Protein AF-H0FX65-F1 (afdb_monomer)

pLDDT: mean 83.5, std 17.22, range [27.05, 98.69]

Foldseek 3Di:
DVVVVVVVVVVVVVVVVVCVVCVVVVVVVVVVVVVVVCVVPDPDDPVVVVVVVVVVVVVVVVVVVVVVVVVVVVVVVVVVVVVVVVVVVVVVVVVVVVVVVVVVVVVVVVVVVVVVVVVVVVVVVVVVVVVVVVVVVVVVVVVVVVVVVVVVVVVVVVVVVVVVVVVVVVVVVVVVVVVVVVVVVVVVVVVVVVVVVVVVVVVVVVVVVVVVVVVVVVVVVVVVVVVVVVVVVVVVVVVVVVVVVVVVVVVVCVVPDDDDDDDDDYDDDDDDDDPLPVLVVVLVVLVVVLVVVVVVDDDCPCVVVSVVSVLLSVLSVLLSVDVVCDPPDCLVVVLPDDDDDPDPDDDDSSRSNVCVNDDD

Secondary structure (DSSP, 8-state):
-HHHHHHHHHHHHHHHHHHHHHHHHHHHHHHHHHHHHHHHH-S--HHHHHHHHHHHHHHHHHHHHHHHHHHHHHHHHHHHHHHHHHHHHHHHHHHHHHHHHHHHHHHHHHHHHHHHHHHHHHHHHHHHHHHHHHHHHHHHHHHHHHHHHHHHHHHHHHHHHHHHHHHHHHHHHHHHHHHHHHHHHHHHHHHHHHHHHHHHHHHHHHHHHHHHHHHHHHHHHHHHHHHHHHHHHHHHHHHHHHHHHHHHHHHHHTTS-------------------HHHHHHHHHHHHHHHHHHHHH---GGGHHHHHHHHHHHHHHHHHHHHHHHGGG-HHHHHTTS-----SSSPPPHHHHHHHHHS--

Mean predicted aligned error: 20.94 Å

Sequence (360 aa):
MIEYALLFALGFLTAVVIGLLVAPAIQRRIVRFAEDRLKATMPLSPQEVRAQRDAARATYAVENAKTLQALRRERDKAVALMVQHERTLRDTRHLVSENTELQAQLADMNVEAATMRSAIRQLEQRLESMEAAAKSSARENGANSETVRSLQSRIDKQSADLDGLKIDLAARDTEIEHLKSRMRAMHDERETLRANVKAETARAGEMELRLTGDEARMHQLENRLARETAANADRESALEQRAAEIAHLRSQVKTRGAKRSKHADGHDAATEGLDTTALSDDLRNRATALSERLVGSKSAAHDEALREEMAEIAAGMVTLTATREGDTSPIHGLLAGEDAEGQAGRRSLARRVKEMLEPE

Structure (mmCIF, N/CA/C/O backbone):
data_AF-H0FX65-F1
#
_entry.id   AF-H0FX65-F1
#
loop_
_atom_site.group_PDB
_atom_site.id
_atom_site.type_symbol
_atom_site.label_atom_id
_atom_site.label_alt_id
_atom_site.label_comp_id
_atom_site.label_asym_id
_atom_site.label_entity_id
_atom_site.label_seq_id
_atom_site.pdbx_PDB_ins_code
_atom_site.Cartn_x
_atom_site.Cartn_y
_atom_site.Cartn_z
_atom_site.occupancy
_atom_site.B_iso_or_equiv
_atom_site.auth_seq_id
_atom_site.auth_comp_id
_atom_site.auth_asym_id
_atom_site.auth_atom_id
_atom_site.pdbx_PDB_model_num
ATOM 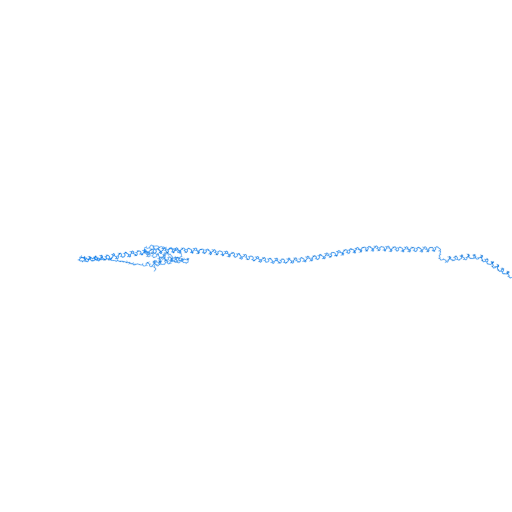1 N N . MET A 1 1 ? 100.951 58.500 -157.152 1.00 61.56 1 MET A N 1
ATOM 2 C CA . MET A 1 1 ? 100.567 58.462 -155.719 1.00 61.56 1 MET A CA 1
ATOM 3 C C . MET A 1 1 ? 99.276 57.684 -155.461 1.00 61.56 1 MET A C 1
ATOM 5 O O . MET A 1 1 ? 99.337 56.749 -154.681 1.00 61.56 1 MET A O 1
ATOM 9 N N . ILE A 1 2 ? 98.138 58.002 -156.098 1.00 61.75 2 ILE A N 1
ATOM 10 C CA . ILE A 1 2 ? 96.844 57.325 -155.817 1.00 61.75 2 ILE A CA 1
ATOM 11 C C . ILE A 1 2 ? 96.850 55.821 -156.178 1.00 61.75 2 ILE A C 1
ATOM 13 O O . ILE A 1 2 ? 96.268 55.010 -155.465 1.00 61.75 2 ILE A O 1
ATOM 17 N N . GLU A 1 3 ? 97.558 55.432 -157.238 1.00 63.34 3 GLU A N 1
ATOM 18 C CA . GLU A 1 3 ? 97.637 54.049 -157.742 1.00 63.34 3 GLU A CA 1
ATOM 19 C C . GLU A 1 3 ? 98.122 53.020 -156.699 1.00 63.34 3 GLU A C 1
ATOM 21 O O . GLU A 1 3 ? 97.486 51.984 -156.504 1.00 63.34 3 GLU A O 1
ATOM 26 N N . TYR A 1 4 ? 99.183 53.337 -155.946 1.00 70.38 4 TYR A N 1
ATOM 27 C CA . TYR A 1 4 ? 99.690 52.467 -154.876 1.00 70.38 4 TYR A CA 1
ATOM 28 C C . TYR A 1 4 ? 98.681 52.275 -153.734 1.00 70.38 4 TYR A C 1
ATOM 30 O O . TYR A 1 4 ? 98.611 51.192 -153.154 1.00 70.38 4 TYR A O 1
ATOM 38 N N . ALA A 1 5 ? 97.865 53.292 -153.433 1.00 71.94 5 ALA A N 1
ATOM 39 C CA . ALA A 1 5 ? 96.820 53.190 -152.416 1.00 71.94 5 ALA A CA 1
ATOM 40 C C . ALA A 1 5 ? 95.674 52.263 -152.861 1.00 71.94 5 ALA A C 1
ATOM 42 O O . ALA A 1 5 ? 95.158 51.501 -152.045 1.00 71.94 5 ALA A O 1
ATOM 43 N N . LEU A 1 6 ? 95.314 52.270 -154.152 1.00 69.75 6 LEU A N 1
ATOM 44 C CA . LEU A 1 6 ? 94.300 51.365 -154.706 1.00 69.75 6 LEU A CA 1
ATOM 45 C C . LEU A 1 6 ? 94.764 49.903 -154.730 1.00 69.75 6 LEU A C 1
ATOM 47 O O . LEU A 1 6 ? 93.995 49.025 -154.344 1.00 69.75 6 LEU A O 1
ATOM 51 N N . LEU A 1 7 ? 96.017 49.630 -155.112 1.00 71.81 7 LEU A N 1
ATOM 52 C CA . LEU A 1 7 ? 96.570 48.270 -155.061 1.00 71.81 7 LEU A CA 1
ATOM 53 C C . LEU A 1 7 ? 96.660 47.737 -153.623 1.00 71.81 7 LEU A C 1
ATOM 55 O O . LEU A 1 7 ? 96.313 46.580 -153.379 1.00 71.81 7 LEU A O 1
ATOM 59 N N . PHE A 1 8 ? 97.048 48.579 -152.660 1.00 79.19 8 PHE A N 1
ATOM 60 C CA . PHE A 1 8 ? 97.043 48.209 -151.243 1.00 79.19 8 PHE A CA 1
ATOM 61 C C . PHE A 1 8 ? 95.621 47.937 -150.725 1.00 79.19 8 PHE A C 1
ATOM 63 O O . PHE A 1 8 ? 95.390 46.921 -150.071 1.00 79.19 8 PHE A O 1
ATOM 70 N N . ALA A 1 9 ? 94.647 48.789 -151.067 1.00 77.44 9 ALA A N 1
ATOM 71 C CA . ALA A 1 9 ? 93.247 48.591 -150.696 1.00 77.44 9 ALA A CA 1
ATOM 72 C C . ALA A 1 9 ? 92.655 47.304 -151.302 1.00 77.44 9 ALA A C 1
ATOM 74 O O . ALA A 1 9 ? 91.959 46.568 -150.604 1.00 77.44 9 ALA A O 1
ATOM 75 N N . LEU A 1 10 ? 92.970 46.991 -152.565 1.00 78.38 10 LEU A N 1
ATOM 76 C CA . LEU A 1 10 ? 92.530 45.760 -153.227 1.00 78.38 10 LEU A CA 1
ATOM 77 C C . LEU A 1 10 ? 93.159 44.509 -152.589 1.00 78.38 10 LEU A C 1
ATOM 79 O O . LEU A 1 10 ? 92.454 43.531 -152.343 1.00 78.38 10 LEU A O 1
ATOM 83 N N . GLY A 1 11 ? 94.460 44.546 -152.281 1.00 78.62 11 GLY A N 1
ATOM 84 C CA . GLY A 1 11 ? 95.161 43.461 -151.585 1.00 78.62 11 GLY A CA 1
ATOM 85 C C . GLY A 1 11 ? 94.664 43.238 -150.152 1.00 78.62 11 GLY A C 1
ATOM 86 O O . GLY A 1 11 ? 94.544 42.099 -149.703 1.00 78.62 11 GLY A O 1
ATOM 87 N N . PHE A 1 12 ? 94.302 44.310 -149.444 1.00 83.50 12 PHE A N 1
ATOM 88 C CA . PHE A 1 12 ? 93.658 44.211 -148.135 1.00 83.50 12 PHE A CA 1
ATOM 89 C C . PHE A 1 12 ? 92.250 43.605 -148.243 1.00 83.50 12 PHE A C 1
ATOM 91 O O . PHE A 1 12 ? 91.906 42.701 -147.481 1.00 83.50 12 PHE A O 1
ATOM 98 N N . LEU A 1 13 ? 91.448 44.045 -149.221 1.00 81.00 13 LEU A N 1
ATOM 99 C CA . LEU A 1 13 ? 90.090 43.543 -149.432 1.00 81.00 13 LEU A CA 1
ATOM 100 C C . LEU A 1 13 ? 90.078 42.034 -149.730 1.00 81.00 13 LEU A C 1
ATOM 102 O O . LEU A 1 13 ? 89.281 41.303 -149.142 1.00 81.00 13 LEU A O 1
ATOM 106 N N . THR A 1 14 ? 90.977 41.542 -150.589 1.00 79.69 14 THR A N 1
ATOM 107 C CA . THR A 1 14 ? 91.066 40.103 -150.900 1.00 79.69 14 THR A CA 1
ATOM 108 C C . THR A 1 14 ? 91.509 39.273 -149.694 1.00 79.69 14 THR A C 1
ATOM 110 O O . THR A 1 14 ? 90.921 38.219 -149.443 1.00 79.69 14 THR A O 1
ATOM 113 N N . ALA A 1 15 ? 92.462 39.759 -148.890 1.00 81.69 15 ALA A N 1
ATOM 114 C CA . ALA A 1 15 ? 92.863 39.098 -147.647 1.00 81.69 15 ALA A CA 1
ATOM 115 C C . ALA A 1 15 ? 91.701 38.995 -146.637 1.00 81.69 15 ALA A C 1
ATOM 117 O O . ALA A 1 15 ? 91.487 37.932 -146.047 1.00 81.69 15 ALA A O 1
ATOM 118 N N . VAL A 1 16 ? 90.904 40.062 -146.485 1.00 83.56 16 VAL A N 1
ATOM 119 C CA . VAL A 1 16 ? 89.704 40.064 -145.628 1.00 83.56 16 VAL A CA 1
ATOM 120 C C . VAL A 1 16 ? 88.667 39.049 -146.118 1.00 83.56 16 VAL A C 1
ATOM 122 O O . VAL A 1 16 ? 88.151 38.282 -145.306 1.00 83.56 16 VAL A O 1
ATOM 125 N N . VAL A 1 17 ? 88.399 38.979 -147.429 1.00 81.31 17 VAL A N 1
ATOM 126 C CA . VAL A 1 17 ? 87.450 38.007 -148.008 1.00 81.31 17 VAL A CA 1
ATOM 127 C C . VAL A 1 17 ? 87.893 36.560 -147.755 1.00 81.31 17 VAL A C 1
ATOM 129 O O . VAL A 1 17 ? 87.072 35.739 -147.345 1.00 81.31 17 VAL A O 1
ATOM 132 N N . ILE A 1 18 ? 89.182 36.240 -147.927 1.00 81.50 18 ILE A N 1
ATOM 133 C CA . ILE A 1 18 ? 89.711 34.892 -147.646 1.00 81.50 18 ILE A CA 1
ATOM 134 C C . ILE A 1 18 ? 89.572 34.553 -146.152 1.00 81.50 18 ILE A C 1
ATOM 136 O O . ILE A 1 18 ? 89.120 33.458 -145.810 1.00 81.50 18 ILE A O 1
ATOM 140 N N . GLY A 1 19 ? 89.889 35.495 -145.256 1.00 81.75 19 GLY A N 1
ATOM 141 C CA . GLY A 1 19 ? 89.707 35.317 -143.811 1.00 81.75 19 GLY A CA 1
ATOM 142 C C . GLY A 1 19 ? 88.253 35.018 -143.426 1.00 81.75 19 GLY A C 1
ATOM 143 O O . GLY A 1 19 ? 87.993 34.096 -142.650 1.00 81.75 19 GLY A O 1
ATOM 144 N N . LEU A 1 20 ? 87.300 35.735 -144.030 1.00 82.56 20 LEU A N 1
ATOM 145 C CA . LEU A 1 20 ? 85.858 35.556 -143.820 1.00 82.56 20 LEU A CA 1
ATOM 146 C C . LEU A 1 20 ? 85.346 34.184 -144.296 1.00 82.56 20 LEU A C 1
ATOM 148 O O . LEU A 1 20 ? 84.421 33.636 -143.699 1.00 82.56 20 LEU A O 1
ATOM 152 N N . LEU A 1 21 ? 85.970 33.604 -145.325 1.00 82.50 21 LEU A N 1
ATOM 153 C CA . LEU A 1 21 ? 85.624 32.285 -145.866 1.00 82.50 21 LEU A CA 1
ATOM 154 C C . LEU A 1 21 ? 86.135 31.137 -144.969 1.00 82.50 21 LEU A C 1
ATOM 156 O O . LEU A 1 21 ? 85.449 30.130 -144.787 1.00 82.50 21 LEU A O 1
ATOM 160 N N . VAL A 1 22 ? 87.313 31.295 -144.353 1.00 82.00 22 VAL A N 1
ATOM 161 C CA . VAL A 1 22 ? 87.925 30.270 -143.480 1.00 82.00 22 VAL A CA 1
ATOM 162 C C . VAL A 1 22 ? 87.386 30.317 -142.040 1.00 82.00 22 VAL A C 1
ATOM 164 O O . VAL A 1 22 ? 87.238 29.267 -141.405 1.00 82.00 22 VAL A O 1
ATOM 167 N N . ALA A 1 23 ? 87.029 31.500 -141.529 1.00 82.25 23 ALA A N 1
ATOM 168 C CA . ALA A 1 23 ? 86.477 31.698 -140.184 1.00 82.25 23 ALA A CA 1
ATOM 169 C C . ALA A 1 23 ? 85.360 30.699 -139.774 1.00 82.25 23 ALA A C 1
ATOM 171 O O . ALA A 1 23 ? 85.510 30.049 -138.729 1.00 82.25 23 ALA A O 1
ATOM 172 N N . PRO A 1 24 ? 84.284 30.473 -140.565 1.00 82.50 24 PRO A N 1
ATOM 173 C CA . PRO A 1 24 ? 83.214 29.545 -140.182 1.00 82.50 24 PRO A CA 1
ATOM 174 C C . PRO A 1 24 ? 83.666 28.078 -140.088 1.00 82.50 24 PRO A C 1
ATOM 176 O O . PRO A 1 24 ? 83.077 27.306 -139.327 1.00 82.50 24 PRO A O 1
ATOM 179 N N . ALA A 1 25 ? 84.709 27.666 -140.817 1.00 83.50 25 ALA A N 1
ATOM 180 C CA . ALA A 1 25 ? 85.229 26.299 -140.752 1.00 83.50 25 ALA A CA 1
ATOM 181 C C . ALA A 1 25 ? 85.989 26.040 -139.439 1.00 83.50 25 ALA A C 1
ATOM 183 O O . ALA A 1 25 ? 85.792 25.003 -138.798 1.00 83.50 25 ALA A O 1
ATOM 184 N N . ILE A 1 26 ? 86.806 27.005 -139.004 1.00 82.56 26 ILE A N 1
ATOM 185 C CA . ILE A 1 26 ? 87.548 26.933 -137.736 1.00 82.56 26 ILE A CA 1
ATOM 186 C C . ILE A 1 26 ? 86.571 26.949 -136.552 1.00 82.56 26 ILE A C 1
ATOM 188 O O . ILE A 1 26 ? 86.667 26.101 -135.661 1.00 82.56 26 ILE A O 1
ATOM 192 N N . GLN A 1 27 ? 85.568 27.833 -136.577 1.00 85.00 27 GLN A N 1
ATOM 193 C CA . GLN A 1 27 ? 84.578 27.945 -135.503 1.00 85.00 27 GLN A CA 1
ATOM 194 C C . GLN A 1 27 ? 83.783 26.638 -135.301 1.00 85.00 27 GLN A C 1
ATOM 196 O O . GLN A 1 27 ? 83.631 26.183 -134.168 1.00 85.00 27 GLN A O 1
ATOM 201 N N . ARG A 1 28 ? 83.391 25.942 -136.383 1.00 83.94 28 ARG A N 1
ATOM 202 C CA . ARG A 1 28 ? 82.752 24.604 -136.321 1.00 83.94 28 ARG A CA 1
ATOM 203 C C . ARG A 1 28 ? 83.631 23.504 -135.709 1.00 83.94 28 ARG A C 1
ATOM 205 O O . ARG A 1 28 ? 83.101 22.473 -135.282 1.00 83.94 28 ARG A O 1
ATOM 212 N N . ARG A 1 29 ? 84.960 23.661 -135.710 1.00 83.38 29 ARG A N 1
ATOM 213 C CA . ARG A 1 29 ? 85.898 22.697 -135.106 1.00 83.38 29 ARG A CA 1
ATOM 214 C C . ARG A 1 29 ? 86.136 23.000 -133.628 1.00 83.38 29 ARG A C 1
ATOM 216 O O . ARG A 1 29 ? 86.156 22.070 -132.828 1.00 83.38 29 ARG A O 1
ATOM 223 N N . ILE A 1 30 ? 86.237 24.282 -133.270 1.00 84.19 30 ILE A N 1
ATOM 224 C CA . ILE A 1 30 ? 86.345 24.737 -131.875 1.00 84.19 30 ILE A CA 1
ATOM 225 C C . ILE A 1 30 ? 85.091 24.345 -131.084 1.00 84.19 30 ILE A C 1
ATOM 227 O O . ILE A 1 30 ? 85.225 23.781 -130.003 1.00 84.19 30 ILE A O 1
ATOM 231 N N . VAL A 1 31 ? 83.888 24.562 -131.635 1.00 87.12 31 VAL A N 1
ATOM 232 C CA . VAL A 1 31 ? 82.623 24.216 -130.955 1.00 87.12 31 VAL A CA 1
ATOM 233 C C . VAL A 1 31 ? 82.547 22.725 -130.612 1.00 87.12 31 VAL A C 1
ATOM 235 O O . VAL A 1 31 ? 82.227 22.400 -129.476 1.00 87.12 31 VAL A O 1
ATOM 238 N N . ARG A 1 32 ? 82.917 21.819 -131.531 1.00 85.44 32 ARG A N 1
ATOM 239 C CA . ARG A 1 32 ? 82.907 20.369 -131.253 1.00 85.44 32 ARG A CA 1
ATOM 240 C C . ARG A 1 32 ? 83.875 19.970 -130.140 1.00 85.44 32 ARG A C 1
ATOM 242 O O . ARG A 1 32 ? 83.461 19.313 -129.195 1.00 85.44 32 ARG A O 1
ATOM 249 N N . PHE A 1 33 ? 85.130 20.424 -130.192 1.00 83.12 33 PHE A N 1
ATOM 250 C CA . PHE A 1 33 ? 86.083 20.128 -129.115 1.00 83.12 33 PHE A CA 1
ATOM 251 C C . PHE A 1 33 ? 85.698 20.772 -127.776 1.00 83.12 33 PHE A C 1
ATOM 253 O O . PHE A 1 33 ? 85.972 20.192 -126.727 1.00 83.12 33 PHE A O 1
ATOM 260 N N . ALA A 1 34 ? 85.054 21.942 -127.789 1.00 80.19 34 ALA A N 1
ATOM 261 C CA . ALA A 1 34 ? 84.510 22.555 -126.582 1.00 80.19 34 ALA A CA 1
ATOM 262 C C . ALA A 1 34 ? 83.345 21.733 -126.007 1.00 80.19 34 ALA A C 1
ATOM 264 O O . ALA A 1 34 ? 83.307 21.515 -124.801 1.00 80.19 34 ALA A O 1
ATOM 265 N N . GLU A 1 35 ? 82.437 21.241 -126.854 1.00 82.69 35 GLU A N 1
ATOM 266 C CA . GLU A 1 35 ? 81.281 20.431 -126.462 1.00 82.69 35 GLU A CA 1
ATOM 267 C C . GLU A 1 35 ? 81.691 19.053 -125.914 1.00 82.69 35 GLU A C 1
ATOM 269 O O . GLU A 1 35 ? 81.231 18.662 -124.841 1.00 82.69 35 GLU A O 1
ATOM 274 N N . ASP A 1 36 ? 82.600 18.346 -126.592 1.00 78.31 36 ASP A N 1
ATOM 275 C CA . ASP A 1 36 ? 83.103 17.040 -126.144 1.00 78.31 36 ASP A CA 1
ATOM 276 C C . ASP A 1 36 ? 83.890 17.162 -124.831 1.00 78.31 36 ASP A C 1
ATOM 278 O O . ASP A 1 36 ? 83.715 16.353 -123.916 1.00 78.31 36 ASP A O 1
ATOM 282 N N . ARG A 1 37 ? 84.699 18.222 -124.682 1.00 76.56 37 ARG A N 1
ATOM 283 C CA . ARG A 1 37 ? 85.398 18.508 -123.424 1.00 76.56 37 ARG A CA 1
ATOM 284 C C . ARG A 1 37 ? 84.423 18.888 -122.308 1.00 76.56 37 ARG A C 1
ATOM 286 O O . ARG A 1 37 ? 84.604 18.402 -121.197 1.00 76.56 37 ARG A O 1
ATOM 293 N N . LEU A 1 38 ? 83.379 19.680 -122.588 1.00 72.88 38 LEU A N 1
ATOM 294 C CA . LEU A 1 38 ? 82.342 20.000 -121.598 1.00 72.88 38 LEU A CA 1
ATOM 295 C C . LEU A 1 38 ? 81.654 18.729 -121.094 1.00 72.88 38 LEU A C 1
ATOM 297 O O . LEU A 1 38 ? 81.548 18.550 -119.883 1.00 72.88 38 LEU A O 1
ATOM 301 N N . LYS A 1 39 ? 81.243 17.839 -122.008 1.00 73.75 39 LYS A N 1
ATOM 302 C CA . LYS A 1 39 ? 80.596 16.557 -121.681 1.00 73.75 39 LYS A CA 1
ATOM 303 C C . LYS A 1 39 ? 81.497 15.652 -120.842 1.00 73.75 39 LYS A C 1
ATOM 305 O O . LYS A 1 39 ? 81.008 15.051 -119.896 1.00 73.75 39 LYS A O 1
ATOM 310 N N . ALA A 1 40 ? 82.798 15.600 -121.136 1.00 71.19 40 ALA A N 1
ATOM 311 C CA . ALA A 1 40 ? 83.764 14.828 -120.351 1.00 71.19 40 ALA A CA 1
ATOM 312 C C . ALA A 1 40 ? 84.044 15.420 -118.953 1.00 71.19 40 ALA A C 1
ATOM 314 O O . ALA A 1 40 ? 84.439 14.688 -118.050 1.00 71.19 40 ALA A O 1
ATOM 315 N N . THR A 1 41 ? 83.853 16.732 -118.761 1.00 70.19 41 THR A N 1
ATOM 316 C CA . THR A 1 41 ? 84.038 17.408 -117.459 1.00 70.19 41 THR A CA 1
ATOM 317 C C . THR A 1 41 ? 82.747 17.632 -116.666 1.00 70.19 41 THR A C 1
ATOM 319 O O . THR A 1 41 ? 82.814 18.059 -115.5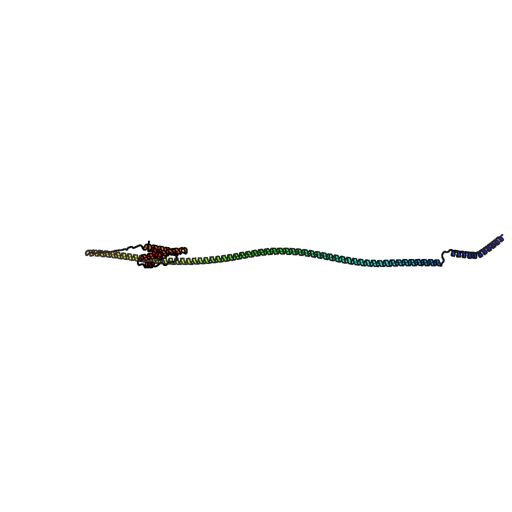15 1.00 70.19 41 THR A O 1
ATOM 322 N N . MET A 1 42 ? 81.572 17.373 -117.248 1.00 66.50 42 MET A N 1
ATOM 323 C CA . MET A 1 42 ? 80.296 17.481 -116.539 1.00 66.50 42 MET A CA 1
ATOM 324 C C . MET A 1 42 ? 80.062 16.228 -115.681 1.00 66.50 42 MET A C 1
ATOM 326 O O . MET A 1 42 ? 80.038 15.126 -116.221 1.00 66.50 42 MET A O 1
ATOM 330 N N . PRO A 1 43 ? 79.849 16.363 -114.358 1.00 59.00 43 PRO A N 1
ATOM 331 C CA . PRO A 1 43 ? 79.892 15.225 -113.437 1.00 59.00 43 PRO A CA 1
ATOM 332 C C . PRO A 1 43 ? 78.633 14.339 -113.419 1.00 59.00 43 PRO A C 1
ATOM 334 O O . PRO A 1 43 ? 78.578 13.414 -112.616 1.00 59.00 43 PRO A O 1
ATOM 337 N N . LEU A 1 44 ? 77.602 14.629 -114.226 1.00 64.62 44 LEU A N 1
ATOM 338 C CA . LEU A 1 44 ? 76.306 13.937 -114.185 1.00 64.62 44 LEU A CA 1
ATOM 339 C C . LEU A 1 44 ? 75.666 13.835 -115.575 1.00 64.62 44 LEU A C 1
ATOM 341 O O . LEU A 1 44 ? 75.451 14.844 -116.251 1.00 64.62 44 LEU A O 1
ATOM 345 N N . SER A 1 45 ? 75.275 12.624 -115.970 1.00 74.25 45 SER A N 1
ATOM 346 C CA . SER A 1 45 ? 74.457 12.380 -117.160 1.00 74.25 45 SER A CA 1
ATOM 347 C C . SER A 1 45 ? 72.969 12.709 -116.919 1.00 74.25 45 SER A C 1
ATOM 349 O O . SER A 1 45 ? 72.479 12.655 -115.785 1.00 74.25 45 SER A O 1
ATOM 351 N N . PRO A 1 46 ? 72.171 12.974 -117.977 1.00 75.50 46 PRO A N 1
ATOM 352 C CA . PRO A 1 46 ? 70.735 13.241 -117.835 1.00 75.50 46 PRO A CA 1
ATOM 353 C C . PRO A 1 46 ? 69.916 12.091 -117.223 1.00 75.50 46 PRO A C 1
ATOM 355 O O . PRO A 1 46 ? 68.792 12.321 -116.775 1.00 75.50 46 PRO A O 1
ATOM 358 N N . GLN A 1 47 ? 70.442 10.861 -117.225 1.00 80.75 47 GLN A N 1
ATOM 359 C CA . GLN A 1 47 ? 69.800 9.706 -116.591 1.00 80.75 47 GLN A CA 1
ATOM 360 C C . GLN A 1 47 ? 70.068 9.679 -115.081 1.00 80.75 47 GLN A C 1
ATOM 362 O O . GLN A 1 47 ? 69.136 9.472 -114.307 1.00 80.75 47 GLN A O 1
ATOM 367 N N . GLU A 1 48 ? 71.291 9.990 -114.645 1.00 80.69 48 GLU A N 1
ATOM 368 C CA . GLU A 1 48 ? 71.652 10.054 -113.222 1.00 80.69 48 GLU A CA 1
ATOM 369 C C . GLU A 1 48 ? 70.929 11.194 -112.497 1.00 80.69 48 GLU A C 1
ATOM 371 O O . GLU A 1 48 ? 70.445 10.995 -111.387 1.00 80.69 48 GLU A O 1
ATOM 376 N N . VAL A 1 49 ? 70.744 12.354 -113.140 1.00 78.50 49 VAL A N 1
ATOM 377 C CA . VAL A 1 49 ? 69.940 13.458 -112.572 1.00 78.50 49 VAL A CA 1
ATOM 378 C C . VAL A 1 49 ? 68.480 13.036 -112.347 1.00 78.50 49 VAL A C 1
ATOM 380 O O . VAL A 1 49 ? 67.862 13.429 -111.356 1.00 78.50 49 VAL A O 1
ATOM 383 N N . ARG A 1 50 ? 67.913 12.208 -113.237 1.00 83.88 50 ARG A N 1
ATOM 384 C CA . ARG A 1 50 ? 66.565 11.641 -113.054 1.00 83.88 50 ARG A CA 1
ATOM 385 C C . ARG A 1 50 ? 66.555 10.612 -111.925 1.00 83.88 50 ARG A C 1
ATOM 387 O O . ARG A 1 50 ? 65.717 10.720 -111.038 1.00 83.88 50 ARG A O 1
ATOM 394 N N . ALA A 1 51 ? 67.528 9.701 -111.897 1.00 84.94 51 ALA A N 1
ATOM 395 C CA . ALA A 1 51 ? 67.664 8.702 -110.841 1.00 84.94 51 ALA A CA 1
ATOM 396 C C . ALA A 1 51 ? 67.840 9.335 -109.448 1.00 84.94 51 ALA A C 1
ATOM 398 O O . ALA A 1 51 ? 67.164 8.924 -108.513 1.00 84.94 51 ALA A O 1
ATOM 399 N N . GLN A 1 52 ? 68.664 10.379 -109.303 1.00 85.94 52 GLN A N 1
ATOM 400 C CA . GLN A 1 52 ? 68.814 11.123 -108.046 1.00 85.94 52 GLN A CA 1
ATOM 401 C C . GLN A 1 52 ? 67.528 11.858 -107.651 1.00 85.94 52 GLN A C 1
ATOM 403 O O . GLN A 1 52 ? 67.146 11.835 -106.483 1.00 85.94 52 GLN A O 1
ATOM 408 N N . ARG A 1 53 ? 66.824 12.476 -108.609 1.00 88.44 53 ARG A N 1
ATOM 409 C CA . ARG A 1 53 ? 65.535 13.137 -108.354 1.00 88.44 53 ARG A CA 1
ATOM 410 C C . ARG A 1 53 ? 64.472 12.148 -107.880 1.00 88.44 53 ARG A C 1
ATOM 412 O O . ARG A 1 53 ? 63.724 12.462 -106.957 1.00 88.44 53 ARG A O 1
ATOM 419 N N . ASP A 1 54 ? 64.398 10.977 -108.499 1.00 88.19 54 ASP A N 1
ATOM 420 C CA . ASP A 1 54 ? 63.415 9.955 -108.148 1.00 88.19 54 ASP A CA 1
ATOM 421 C C . ASP A 1 54 ? 63.815 9.191 -106.874 1.00 88.19 54 ASP A C 1
ATOM 423 O O . ASP A 1 54 ? 62.945 8.881 -106.064 1.00 88.19 54 ASP A O 1
ATOM 427 N N . ALA A 1 55 ? 65.113 9.026 -106.596 1.00 87.00 55 ALA A N 1
ATOM 428 C CA . ALA A 1 55 ? 65.614 8.565 -105.301 1.00 87.00 55 ALA A CA 1
ATOM 429 C C . ALA A 1 55 ? 65.281 9.553 -104.169 1.00 87.00 55 ALA A C 1
ATOM 431 O O . ALA A 1 55 ? 64.758 9.132 -103.144 1.00 87.00 55 ALA A O 1
ATOM 432 N N . ALA A 1 56 ? 65.489 10.861 -104.365 1.00 89.06 56 ALA A N 1
ATOM 433 C CA . ALA A 1 56 ? 65.130 11.893 -103.386 1.00 89.06 56 ALA A CA 1
ATOM 434 C C . ALA A 1 56 ? 63.608 11.994 -103.160 1.00 89.06 56 ALA A C 1
ATOM 436 O O . ALA A 1 56 ? 63.145 12.244 -102.048 1.00 89.06 56 ALA A O 1
ATOM 437 N N . ARG A 1 57 ? 62.804 11.755 -104.205 1.00 92.25 57 ARG A N 1
ATOM 438 C CA . ARG A 1 57 ? 61.346 11.593 -104.075 1.00 92.25 57 ARG A CA 1
ATOM 439 C C . ARG A 1 57 ? 60.987 10.338 -103.285 1.00 92.25 57 ARG A C 1
ATOM 441 O O . ARG A 1 57 ? 60.078 10.400 -102.465 1.00 92.25 57 ARG A O 1
ATOM 448 N N . ALA A 1 58 ? 61.682 9.225 -103.514 1.00 92.31 58 ALA A N 1
ATOM 449 C CA . ALA A 1 58 ? 61.449 7.973 -102.805 1.00 92.31 58 ALA A CA 1
ATOM 450 C C . ALA A 1 58 ? 61.845 8.069 -101.323 1.00 92.31 58 ALA A C 1
ATOM 452 O O . ALA A 1 58 ? 61.062 7.646 -100.475 1.00 92.31 58 ALA A O 1
ATOM 453 N N . THR A 1 59 ? 62.991 8.673 -100.983 1.00 91.62 59 THR A N 1
ATOM 454 C CA . THR A 1 59 ? 63.383 8.903 -99.582 1.00 91.62 59 THR A CA 1
ATOM 455 C C . THR A 1 59 ? 62.385 9.816 -98.883 1.00 91.62 59 THR A C 1
ATOM 457 O O . THR A 1 59 ? 61.853 9.425 -97.848 1.00 91.62 59 THR A O 1
ATOM 460 N N . TYR A 1 60 ? 62.020 10.952 -99.489 1.00 93.06 60 TYR A N 1
ATOM 461 C CA . TYR A 1 60 ? 61.008 11.853 -98.933 1.00 93.06 60 TYR A CA 1
ATOM 462 C C . TYR A 1 60 ? 59.638 11.173 -98.772 1.00 93.06 60 TYR A C 1
ATOM 464 O O . TYR A 1 60 ? 58.981 11.342 -97.748 1.00 93.06 60 TYR A O 1
ATOM 472 N N . ALA A 1 61 ? 59.204 10.357 -99.739 1.00 95.00 61 ALA A N 1
ATOM 473 C CA . ALA A 1 61 ? 57.955 9.603 -99.639 1.00 95.00 61 ALA A CA 1
ATOM 474 C C . ALA A 1 61 ? 57.998 8.546 -98.521 1.00 95.00 61 ALA A C 1
ATOM 476 O O . ALA A 1 61 ? 57.022 8.399 -97.788 1.00 95.00 61 ALA A O 1
ATOM 477 N N . VAL A 1 62 ? 59.122 7.841 -98.349 1.00 94.75 62 VAL A N 1
ATOM 478 C CA . VAL A 1 62 ? 59.321 6.855 -97.273 1.00 94.75 62 VAL A CA 1
ATOM 479 C C . VAL A 1 62 ? 59.399 7.530 -95.903 1.00 94.75 62 VAL A C 1
ATOM 481 O O . VAL A 1 62 ? 58.808 7.033 -94.947 1.00 94.75 62 VAL A O 1
ATOM 484 N N . GLU A 1 63 ? 60.093 8.660 -95.784 1.00 94.44 63 GLU A N 1
ATOM 485 C CA . GLU A 1 63 ? 60.172 9.446 -94.550 1.00 94.44 63 GLU A CA 1
ATOM 486 C C . GLU A 1 63 ? 58.808 10.022 -94.171 1.00 94.44 63 GLU A C 1
ATOM 488 O O . GLU A 1 63 ? 58.366 9.829 -93.042 1.00 94.44 63 GLU A O 1
ATOM 493 N N . ASN A 1 64 ? 58.089 10.623 -95.122 1.00 95.00 64 ASN A N 1
ATOM 494 C CA . ASN A 1 64 ? 56.736 11.135 -94.910 1.00 95.00 64 ASN A CA 1
ATOM 495 C C . ASN A 1 64 ? 55.746 10.002 -94.567 1.00 95.00 64 ASN A C 1
ATOM 497 O O . ASN A 1 64 ? 54.938 10.130 -93.653 1.00 95.00 64 ASN A O 1
ATOM 501 N N . ALA A 1 65 ? 55.851 8.831 -95.205 1.00 94.44 65 ALA A N 1
ATOM 502 C CA . ALA A 1 65 ? 55.054 7.662 -94.826 1.00 94.44 65 ALA A CA 1
ATOM 503 C C . ALA A 1 65 ? 55.364 7.184 -93.393 1.00 94.44 65 ALA A C 1
ATOM 505 O O . ALA A 1 65 ? 54.438 6.878 -92.637 1.00 94.44 65 ALA A O 1
ATOM 506 N N . LYS A 1 66 ? 56.643 7.165 -92.987 1.00 95.31 66 LYS A N 1
ATOM 507 C CA . LYS A 1 66 ? 57.067 6.820 -91.618 1.00 95.31 66 LYS A CA 1
ATOM 508 C C . LYS A 1 66 ? 56.568 7.836 -90.588 1.00 95.31 66 LYS A C 1
ATOM 510 O O . LYS A 1 66 ? 56.045 7.419 -89.556 1.00 95.31 66 LYS A O 1
ATOM 515 N N . THR A 1 67 ? 56.682 9.141 -90.847 1.00 95.44 67 THR A N 1
ATOM 516 C CA . THR A 1 67 ? 56.202 10.183 -89.920 1.00 95.44 67 THR A CA 1
ATOM 517 C C . THR A 1 67 ? 54.679 10.200 -89.831 1.00 95.44 67 THR A C 1
ATOM 519 O O . THR A 1 67 ? 54.149 10.277 -88.726 1.00 95.44 67 THR A O 1
ATOM 522 N N . LEU A 1 68 ? 53.958 10.020 -90.943 1.00 95.06 68 LEU A N 1
ATOM 523 C CA . LEU A 1 68 ? 52.501 9.853 -90.940 1.00 95.06 68 LEU A CA 1
ATOM 524 C C . LEU A 1 68 ? 52.066 8.590 -90.183 1.00 95.06 68 LEU A C 1
ATOM 526 O O . LEU A 1 68 ? 51.077 8.633 -89.451 1.00 95.06 68 LEU A O 1
ATOM 530 N N . GLN A 1 69 ? 52.791 7.474 -90.311 1.00 95.56 69 GLN A N 1
ATOM 531 C CA . GLN A 1 69 ? 52.500 6.255 -89.553 1.00 95.56 69 GLN A CA 1
ATOM 532 C C . GLN A 1 69 ? 52.789 6.426 -88.054 1.00 95.56 69 GLN A C 1
ATOM 534 O O . GLN A 1 69 ? 51.993 5.971 -87.233 1.00 95.56 69 GLN A O 1
ATOM 539 N N . ALA A 1 70 ? 53.883 7.098 -87.686 1.00 95.75 70 ALA A N 1
ATOM 540 C CA . ALA A 1 70 ? 54.184 7.438 -86.297 1.00 95.75 70 ALA A CA 1
ATOM 541 C C . ALA A 1 70 ? 53.111 8.370 -85.708 1.00 95.75 70 ALA A C 1
ATOM 543 O O . ALA A 1 70 ? 52.562 8.074 -84.652 1.00 95.75 70 ALA A O 1
ATOM 544 N N . LEU A 1 71 ? 52.724 9.426 -86.433 1.00 96.88 71 LEU A N 1
ATOM 545 C CA . LEU A 1 71 ? 51.661 10.351 -86.033 1.00 96.88 71 LEU A CA 1
ATOM 546 C C . LEU A 1 71 ? 50.310 9.645 -85.855 1.00 96.88 71 LEU A C 1
ATOM 548 O O . LEU A 1 71 ? 49.587 9.958 -84.913 1.00 96.88 71 LEU A O 1
ATOM 552 N N . ARG A 1 72 ? 49.966 8.686 -86.728 1.00 95.94 72 ARG A N 1
ATOM 553 C CA . ARG A 1 72 ? 48.775 7.837 -86.552 1.00 95.94 72 ARG A CA 1
ATOM 554 C C . ARG A 1 72 ? 48.876 7.016 -85.268 1.00 95.94 72 ARG A C 1
ATOM 556 O O . ARG A 1 72 ? 48.006 7.155 -84.424 1.00 95.94 72 ARG A O 1
ATOM 563 N N . ARG A 1 73 ? 49.977 6.285 -85.055 1.00 96.19 73 ARG A N 1
ATOM 564 C CA . ARG A 1 73 ? 50.193 5.484 -83.833 1.00 96.19 73 ARG A CA 1
ATOM 565 C C . ARG A 1 73 ? 50.114 6.313 -82.548 1.00 96.19 73 ARG A C 1
ATOM 567 O O . ARG A 1 73 ? 49.516 5.853 -81.581 1.00 96.19 73 ARG A O 1
ATOM 574 N N . GLU A 1 74 ? 50.683 7.519 -82.519 1.00 95.31 74 GLU A N 1
ATOM 575 C CA . GLU A 1 74 ? 50.575 8.400 -81.345 1.00 95.31 74 GLU A CA 1
ATOM 576 C C . GLU A 1 74 ? 49.159 8.965 -81.159 1.00 95.31 74 GLU A C 1
ATOM 578 O O . GLU A 1 74 ? 48.699 9.074 -80.025 1.00 95.31 74 GLU A O 1
ATOM 583 N N . ARG A 1 75 ? 48.419 9.247 -82.241 1.00 95.88 75 ARG A N 1
ATOM 584 C CA . ARG A 1 75 ? 46.990 9.599 -82.150 1.00 95.88 75 ARG A CA 1
ATOM 585 C C . ARG A 1 75 ? 46.144 8.433 -81.644 1.00 95.88 75 ARG A C 1
ATOM 587 O O . ARG A 1 75 ? 45.323 8.646 -80.760 1.00 95.88 75 ARG A O 1
ATOM 594 N N . ASP A 1 76 ? 46.374 7.220 -82.136 1.00 96.19 76 ASP A N 1
ATOM 595 C CA . ASP A 1 76 ? 45.653 6.016 -81.711 1.00 96.19 76 ASP A CA 1
ATOM 596 C C . ASP A 1 76 ? 45.892 5.739 -80.213 1.00 96.19 76 ASP A C 1
ATOM 598 O O . ASP A 1 76 ? 44.946 5.483 -79.466 1.00 96.19 76 ASP A O 1
ATOM 602 N N . LYS A 1 77 ? 47.140 5.890 -79.737 1.00 97.12 77 LYS A N 1
ATOM 603 C CA . LYS A 1 77 ? 47.480 5.851 -78.303 1.00 97.12 77 LYS A CA 1
ATOM 604 C C . LYS A 1 77 ? 46.796 6.964 -77.509 1.00 97.12 77 LYS A C 1
ATOM 606 O O . LYS A 1 77 ? 46.248 6.687 -76.448 1.00 97.12 77 LYS A O 1
ATOM 611 N N . ALA A 1 78 ? 46.821 8.207 -77.995 1.00 96.75 78 ALA A N 1
ATOM 612 C CA . ALA A 1 78 ? 46.200 9.338 -77.309 1.00 96.75 78 ALA A CA 1
ATOM 613 C C . ALA A 1 78 ? 44.681 9.147 -77.167 1.00 96.75 78 ALA A C 1
ATOM 615 O O . ALA A 1 78 ? 44.141 9.362 -76.086 1.00 96.75 78 ALA A O 1
ATOM 616 N N . VAL A 1 79 ? 44.006 8.657 -78.213 1.00 96.62 79 VAL A N 1
ATOM 617 C CA . VAL A 1 79 ? 42.581 8.294 -78.170 1.00 96.62 79 VAL A CA 1
ATOM 618 C C . VAL A 1 79 ? 42.337 7.139 -77.194 1.00 96.62 79 VAL A C 1
ATOM 620 O O . VAL A 1 79 ? 41.411 7.216 -76.389 1.00 96.62 79 VAL A O 1
ATOM 623 N N . ALA A 1 80 ? 43.177 6.099 -77.192 1.00 96.62 80 ALA A N 1
ATOM 624 C CA . ALA A 1 80 ? 43.058 4.999 -76.233 1.00 96.62 80 ALA A CA 1
ATOM 625 C C . ALA A 1 80 ? 43.209 5.474 -74.774 1.00 96.62 80 ALA A C 1
ATOM 627 O O . ALA A 1 80 ? 42.412 5.083 -73.920 1.00 96.62 80 ALA A O 1
ATOM 628 N N . LEU A 1 81 ? 44.173 6.359 -74.497 1.00 97.31 81 LEU A N 1
ATOM 629 C CA . LEU A 1 81 ? 44.372 6.976 -73.182 1.00 97.31 81 LEU A CA 1
ATOM 630 C C . LEU A 1 81 ? 43.207 7.897 -72.792 1.00 97.31 81 LEU A C 1
ATOM 632 O O . LEU A 1 81 ? 42.770 7.850 -71.646 1.00 97.31 81 LEU A O 1
ATOM 636 N N . MET A 1 82 ? 42.653 8.679 -73.725 1.00 96.88 82 MET A N 1
ATOM 637 C CA . MET A 1 82 ? 41.450 9.489 -73.483 1.00 96.88 82 MET A CA 1
ATOM 638 C C . MET A 1 82 ? 40.245 8.614 -73.121 1.00 96.88 82 MET A C 1
ATOM 640 O O . MET A 1 82 ? 39.579 8.882 -72.127 1.00 96.88 82 MET A O 1
ATOM 644 N N . VAL A 1 83 ? 40.003 7.522 -73.853 1.00 97.25 83 VAL A N 1
ATOM 645 C CA . VAL A 1 83 ? 38.910 6.580 -73.550 1.00 97.25 83 VAL A CA 1
ATOM 646 C C . VAL A 1 83 ? 39.125 5.876 -72.205 1.00 97.25 83 VAL A C 1
ATOM 648 O O . VAL A 1 83 ? 38.161 5.662 -71.471 1.00 97.25 83 VAL A O 1
ATOM 651 N N . GLN A 1 84 ? 40.364 5.529 -71.845 1.00 97.31 84 GLN A N 1
ATOM 652 C CA . GLN A 1 84 ? 40.681 4.992 -70.516 1.00 97.31 84 GLN A CA 1
ATOM 653 C C . GLN A 1 84 ? 40.444 6.030 -69.412 1.00 97.31 84 GLN A C 1
ATOM 655 O O . GLN A 1 84 ? 39.815 5.703 -68.409 1.00 97.31 84 GLN A O 1
ATOM 660 N N . HIS A 1 85 ? 40.878 7.276 -69.611 1.00 97.50 85 HIS A N 1
ATOM 661 C CA . HIS A 1 85 ? 40.668 8.370 -68.665 1.00 97.50 85 HIS A CA 1
ATOM 662 C C . HIS A 1 85 ? 39.182 8.707 -68.489 1.00 97.50 85 HIS A C 1
ATOM 664 O O . HIS A 1 85 ? 38.723 8.912 -67.372 1.00 97.50 85 HIS A O 1
ATOM 670 N N . GLU A 1 86 ? 38.389 8.694 -69.562 1.00 97.25 86 GLU A N 1
ATOM 671 C CA . GLU A 1 86 ? 36.940 8.856 -69.458 1.00 97.25 86 GLU A CA 1
ATOM 672 C C . GLU A 1 86 ? 36.265 7.717 -68.690 1.00 97.25 86 GLU A C 1
ATOM 674 O O . GLU A 1 86 ? 35.300 7.977 -67.976 1.00 97.25 86 GLU A O 1
ATOM 679 N N . ARG A 1 87 ? 36.738 6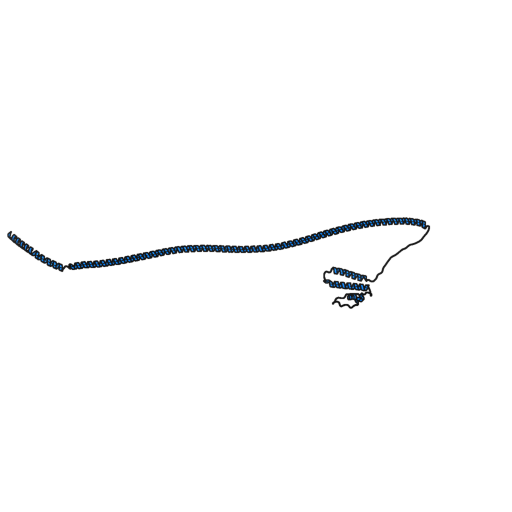.471 -68.829 1.00 97.44 87 ARG A N 1
ATOM 680 C CA . ARG A 1 87 ? 36.226 5.337 -68.044 1.00 97.44 87 ARG A CA 1
ATOM 681 C C . ARG A 1 87 ? 36.548 5.525 -66.566 1.00 97.44 87 ARG A C 1
ATOM 683 O O . ARG A 1 87 ? 35.621 5.578 -65.768 1.00 97.44 87 ARG A O 1
ATOM 690 N N . THR A 1 88 ? 37.811 5.773 -66.217 1.00 97.62 88 THR A N 1
ATOM 691 C CA . THR A 1 88 ? 38.189 5.990 -64.812 1.00 97.62 88 THR A CA 1
ATOM 692 C C . THR A 1 88 ? 37.514 7.224 -64.207 1.00 97.62 88 THR A C 1
ATOM 694 O O . THR A 1 88 ? 37.158 7.193 -63.036 1.00 97.62 88 THR A O 1
ATOM 697 N N . LEU A 1 89 ? 37.246 8.282 -64.984 1.00 97.81 89 LEU A N 1
ATOM 698 C CA . LEU A 1 89 ? 36.436 9.428 -64.545 1.00 97.81 89 LEU A CA 1
ATOM 699 C C . LEU A 1 89 ? 34.944 9.114 -64.346 1.00 97.81 89 LEU A C 1
ATOM 701 O O . LEU A 1 89 ? 34.268 9.854 -63.634 1.00 97.81 89 LEU A O 1
ATOM 705 N N . ARG A 1 90 ? 34.387 8.084 -64.991 1.00 97.56 90 ARG A N 1
ATOM 706 C CA . ARG A 1 90 ? 33.015 7.619 -64.717 1.00 97.56 90 ARG A CA 1
ATOM 707 C C . ARG A 1 90 ? 33.000 6.760 -63.459 1.00 97.56 90 ARG A C 1
ATOM 709 O O . ARG A 1 90 ? 32.171 7.004 -62.590 1.00 97.56 90 ARG A O 1
ATOM 716 N N . ASP A 1 91 ? 33.965 5.855 -63.328 1.00 97.69 91 ASP A N 1
ATOM 717 C CA . ASP A 1 91 ? 34.099 4.968 -62.171 1.00 97.69 91 ASP A CA 1
ATOM 718 C C . ASP A 1 91 ? 34.352 5.773 -60.881 1.00 97.69 91 ASP A C 1
ATOM 720 O O . ASP A 1 91 ? 33.700 5.537 -59.867 1.00 97.69 91 ASP A O 1
ATOM 724 N N . THR A 1 92 ? 35.216 6.798 -60.912 1.00 97.62 92 THR A N 1
ATOM 725 C CA . THR A 1 92 ? 35.419 7.677 -59.744 1.00 97.62 92 THR A CA 1
ATOM 726 C C . THR A 1 92 ? 34.188 8.510 -59.410 1.00 97.62 92 THR A C 1
ATOM 728 O O . THR A 1 92 ? 33.907 8.699 -58.231 1.00 97.62 92 THR A O 1
ATOM 731 N N . ARG A 1 93 ? 33.419 8.981 -60.402 1.00 97.56 93 ARG A N 1
ATOM 732 C CA . ARG A 1 93 ? 32.143 9.674 -60.145 1.00 97.56 93 ARG A CA 1
ATOM 733 C C . ARG A 1 93 ? 31.120 8.750 -59.489 1.00 97.56 93 ARG A C 1
ATOM 735 O O . ARG A 1 93 ? 30.477 9.189 -58.546 1.00 97.56 93 ARG A O 1
ATOM 742 N N . HIS A 1 94 ? 31.022 7.498 -59.942 1.00 97.94 94 HIS A N 1
ATOM 743 C CA . HIS A 1 94 ? 30.141 6.482 -59.359 1.00 97.94 94 HIS A CA 1
ATOM 744 C C . HIS A 1 94 ? 30.507 6.188 -57.899 1.00 97.94 94 HIS A C 1
ATOM 746 O O . HIS A 1 94 ? 29.665 6.307 -57.013 1.00 97.94 94 HIS A O 1
ATOM 752 N N . LEU A 1 95 ? 31.789 5.912 -57.638 1.00 98.00 95 LEU A N 1
ATOM 753 C CA . LEU A 1 95 ? 32.294 5.666 -56.287 1.00 98.00 95 LEU A CA 1
ATOM 754 C C . LEU A 1 95 ? 32.112 6.885 -55.371 1.00 98.00 95 LEU A C 1
ATOM 756 O O . LEU A 1 95 ? 31.847 6.721 -54.185 1.00 98.00 95 LEU A O 1
ATOM 760 N N . VAL A 1 96 ? 32.228 8.110 -55.900 1.00 98.06 96 VAL A N 1
ATOM 761 C CA . VAL A 1 96 ? 31.937 9.337 -55.142 1.00 98.06 96 VAL A CA 1
ATOM 762 C C . VAL A 1 96 ? 30.443 9.460 -54.835 1.00 98.06 96 VAL A C 1
ATOM 764 O O . VAL A 1 96 ? 30.123 9.753 -53.686 1.00 98.06 96 VAL A O 1
ATOM 767 N N . SER A 1 97 ? 29.534 9.198 -55.787 1.00 98.00 97 SER A N 1
ATOM 768 C CA . SER A 1 97 ? 28.089 9.218 -55.504 1.00 98.00 97 SER A CA 1
ATOM 769 C C . SER A 1 97 ? 27.698 8.167 -54.463 1.00 98.00 97 SER A C 1
ATOM 771 O O . SER A 1 97 ? 27.073 8.522 -53.466 1.00 98.00 97 SER A O 1
ATOM 773 N N . GLU A 1 98 ? 28.170 6.923 -54.604 1.00 98.25 98 GLU A N 1
ATOM 774 C CA . GLU A 1 98 ? 27.952 5.860 -53.612 1.00 98.25 98 GLU A CA 1
ATOM 775 C C . GLU A 1 98 ? 28.499 6.255 -52.235 1.00 98.25 98 GLU A C 1
ATOM 777 O O . GLU A 1 98 ? 27.841 6.048 -51.217 1.00 98.25 98 GLU A O 1
ATOM 782 N N . ASN A 1 99 ? 29.682 6.880 -52.175 1.00 98.06 99 ASN A N 1
ATOM 783 C CA . ASN A 1 99 ? 30.238 7.341 -50.906 1.00 98.06 99 ASN A CA 1
ATOM 784 C C . ASN A 1 99 ? 29.389 8.459 -50.281 1.00 98.06 99 ASN A C 1
ATOM 786 O O . ASN A 1 99 ? 29.170 8.433 -49.073 1.00 98.06 99 ASN A O 1
ATOM 790 N N . THR A 1 100 ? 28.866 9.402 -51.073 1.00 98.00 100 THR A N 1
ATOM 791 C CA . THR A 1 100 ? 27.960 10.446 -50.560 1.00 98.00 100 THR A CA 1
ATOM 792 C C . THR A 1 100 ? 26.608 9.893 -50.107 1.00 98.00 100 THR A C 1
ATOM 794 O O . THR A 1 100 ? 26.091 10.340 -49.086 1.00 98.00 100 THR A O 1
ATOM 797 N N . GLU A 1 101 ? 26.062 8.886 -50.792 1.00 98.19 101 GLU A N 1
ATOM 798 C CA . GLU A 1 101 ? 24.823 8.208 -50.390 1.00 98.19 101 GLU A CA 1
ATOM 799 C C . GLU A 1 101 ? 25.012 7.422 -49.085 1.00 98.19 101 GLU A C 1
ATOM 801 O O . GLU A 1 101 ? 24.206 7.547 -48.164 1.00 98.19 101 GLU A O 1
ATOM 806 N N . LEU A 1 102 ? 26.118 6.683 -48.950 1.00 98.25 102 LEU A N 1
ATOM 807 C CA . LEU A 1 102 ? 26.471 5.983 -47.711 1.00 98.25 102 LEU A CA 1
ATOM 808 C C . LEU A 1 102 ? 26.751 6.956 -46.554 1.00 98.25 102 LEU A C 1
ATOM 810 O O . LEU A 1 102 ? 26.370 6.677 -45.418 1.00 98.25 102 LEU A O 1
ATOM 814 N N . GLN A 1 103 ? 27.374 8.110 -46.817 1.00 98.31 103 GLN A N 1
ATOM 815 C CA . GLN A 1 103 ? 27.551 9.165 -45.811 1.00 98.31 103 GLN A CA 1
ATOM 816 C C . GLN A 1 103 ? 26.210 9.759 -45.357 1.00 98.31 103 GLN A C 1
ATOM 818 O O . GLN A 1 103 ? 26.038 9.986 -44.159 1.00 98.31 103 GLN A O 1
ATOM 823 N N . ALA A 1 104 ? 25.256 9.967 -46.271 1.00 97.94 104 ALA A N 1
ATOM 824 C CA . ALA A 1 104 ? 23.908 10.420 -45.926 1.00 97.94 104 ALA A CA 1
ATOM 825 C C . ALA A 1 104 ? 23.171 9.380 -45.062 1.00 97.94 104 ALA A C 1
ATOM 827 O O . ALA A 1 104 ? 22.718 9.710 -43.970 1.00 97.94 104 ALA A O 1
ATOM 828 N N . GLN A 1 105 ? 23.172 8.104 -45.465 1.00 98.44 105 GLN A N 1
ATOM 829 C CA . GLN A 1 105 ? 22.578 7.011 -44.679 1.00 98.44 105 GLN A CA 1
ATOM 830 C C . GLN A 1 105 ? 23.211 6.878 -43.283 1.00 98.44 105 GLN A C 1
ATOM 832 O O . GLN A 1 105 ? 22.511 6.657 -42.295 1.00 98.44 105 GLN A O 1
ATOM 837 N N . LEU A 1 106 ? 24.535 7.042 -43.169 1.00 98.31 106 LEU A N 1
ATOM 838 C CA . LEU A 1 106 ? 25.225 7.071 -41.876 1.00 98.31 106 LEU A CA 1
ATOM 839 C C . LEU A 1 106 ? 24.825 8.288 -41.031 1.00 98.31 106 LEU A C 1
ATOM 841 O O . LEU A 1 106 ? 24.737 8.162 -39.810 1.00 98.31 106 LEU A O 1
ATOM 845 N N . ALA A 1 107 ? 24.590 9.455 -41.634 1.00 97.94 107 ALA A N 1
ATOM 846 C CA . ALA A 1 107 ? 24.099 10.627 -40.916 1.00 97.94 107 ALA A CA 1
ATOM 847 C C . ALA A 1 107 ? 22.675 10.394 -40.381 1.00 97.94 107 ALA A C 1
ATOM 849 O O . ALA A 1 107 ? 22.441 10.603 -39.189 1.00 97.94 107 ALA A O 1
ATOM 850 N N . ASP A 1 108 ? 21.773 9.867 -41.212 1.00 98.25 108 ASP A N 1
ATOM 851 C CA . ASP A 1 108 ? 20.387 9.564 -40.838 1.00 98.25 108 ASP A CA 1
ATOM 852 C C . ASP A 1 108 ? 20.323 8.526 -39.705 1.00 98.25 108 ASP A C 1
ATOM 854 O O . ASP A 1 108 ? 19.739 8.792 -38.652 1.00 98.25 108 ASP A O 1
ATOM 858 N N . MET A 1 109 ? 21.036 7.398 -39.832 1.00 97.94 109 MET A N 1
ATOM 859 C CA . MET A 1 109 ? 21.131 6.389 -38.764 1.00 97.94 109 MET A CA 1
ATOM 860 C C . MET A 1 109 ? 21.733 6.947 -37.463 1.00 97.94 109 MET A C 1
ATOM 862 O O . MET A 1 109 ? 21.369 6.510 -36.370 1.00 97.94 109 MET A O 1
ATOM 866 N N . ASN A 1 110 ? 22.649 7.920 -37.536 1.00 98.00 110 ASN A N 1
ATOM 867 C CA . ASN A 1 110 ? 23.184 8.580 -36.342 1.00 98.00 110 ASN A CA 1
ATOM 868 C C . ASN A 1 110 ? 22.152 9.501 -35.673 1.00 98.00 110 ASN A C 1
ATOM 870 O O . ASN A 1 110 ? 22.114 9.560 -34.439 1.00 98.00 110 ASN A O 1
ATOM 874 N N . VAL A 1 111 ? 21.303 10.180 -36.451 1.00 98.44 111 VAL A N 1
ATOM 875 C CA . VAL A 1 111 ? 20.173 10.966 -35.932 1.00 98.44 111 VAL A CA 1
ATOM 876 C C . VAL A 1 111 ? 19.143 10.044 -35.278 1.00 98.44 111 VAL A C 1
ATOM 878 O O . VAL A 1 111 ? 18.762 10.295 -34.135 1.00 98.44 111 VAL A O 1
ATOM 881 N N . GLU A 1 112 ? 18.765 8.937 -35.919 1.00 98.38 112 GLU A N 1
ATOM 882 C CA . GLU A 1 112 ? 17.872 7.922 -35.336 1.00 98.38 112 GLU A CA 1
ATOM 883 C C . GLU A 1 112 ? 18.448 7.312 -34.049 1.00 98.38 112 GLU A C 1
ATOM 885 O O . GLU A 1 112 ? 17.764 7.200 -33.030 1.00 98.38 112 GLU A O 1
ATOM 890 N N . ALA A 1 113 ? 19.742 6.984 -34.027 1.00 98.31 113 ALA A N 1
ATOM 891 C CA . ALA A 1 113 ? 20.398 6.503 -32.816 1.00 98.31 113 ALA A CA 1
ATOM 892 C C . ALA A 1 113 ? 20.422 7.571 -31.704 1.00 98.31 113 ALA A C 1
ATOM 894 O O . ALA A 1 113 ? 20.359 7.234 -30.519 1.00 98.31 113 ALA A O 1
ATOM 895 N N . ALA A 1 114 ? 20.509 8.861 -32.043 1.00 98.19 114 ALA A N 1
ATOM 896 C CA . ALA A 1 114 ? 20.424 9.952 -31.075 1.00 98.19 114 ALA A CA 1
ATOM 897 C C . ALA A 1 114 ? 18.996 10.145 -30.532 1.00 98.19 114 ALA A C 1
ATOM 899 O O . ALA A 1 114 ? 18.833 10.302 -29.317 1.00 98.19 114 ALA A O 1
ATOM 900 N N . THR A 1 115 ? 17.961 10.073 -31.378 1.00 98.44 115 THR A N 1
ATOM 901 C CA . THR A 1 115 ? 16.558 10.160 -30.934 1.00 98.44 115 THR A CA 1
ATOM 902 C C . THR A 1 115 ? 16.175 8.961 -30.070 1.00 98.44 115 THR A C 1
ATOM 904 O O . THR A 1 115 ? 15.601 9.160 -28.999 1.00 98.44 115 THR A O 1
ATOM 907 N N . MET A 1 116 ? 16.595 7.745 -30.433 1.00 97.62 116 MET A N 1
ATOM 908 C CA . MET A 1 116 ? 16.394 6.541 -29.617 1.00 97.62 116 MET A CA 1
ATOM 909 C C . MET A 1 116 ? 17.091 6.636 -28.253 1.00 97.62 116 MET A C 1
ATOM 911 O O . MET A 1 116 ? 16.471 6.362 -27.228 1.00 97.62 116 MET A O 1
ATOM 915 N N . ARG A 1 117 ? 18.348 7.106 -28.194 1.00 98.50 117 ARG A N 1
ATOM 916 C CA . ARG A 1 117 ? 19.045 7.354 -26.912 1.00 98.50 117 ARG A CA 1
ATOM 917 C C . ARG A 1 117 ? 18.344 8.414 -26.057 1.00 98.50 117 ARG A C 1
ATOM 919 O O . ARG A 1 117 ? 18.344 8.293 -24.836 1.00 98.50 117 ARG A O 1
ATOM 926 N N . SER A 1 118 ? 17.756 9.441 -26.671 1.00 98.44 118 SER A N 1
ATOM 927 C CA . SER A 1 118 ? 16.965 10.456 -25.961 1.00 98.44 118 SER A CA 1
ATOM 928 C C . SER A 1 118 ? 15.666 9.864 -25.399 1.00 98.44 118 SER A C 1
ATOM 930 O O . SER A 1 118 ? 15.363 10.049 -24.221 1.00 98.44 118 SER A O 1
ATOM 932 N N . ALA A 1 119 ? 14.943 9.078 -26.204 1.00 98.38 119 ALA A N 1
ATOM 933 C CA . ALA A 1 119 ? 13.724 8.390 -25.790 1.00 98.38 119 ALA A CA 1
ATOM 934 C C . ALA A 1 119 ? 13.979 7.399 -24.641 1.00 98.38 119 ALA A C 1
ATOM 936 O O . ALA A 1 119 ? 13.219 7.390 -23.675 1.00 98.38 119 ALA A O 1
ATOM 937 N N . ILE A 1 120 ? 15.076 6.632 -24.694 1.00 98.50 120 ILE A N 1
ATOM 938 C CA . ILE A 1 120 ? 15.494 5.733 -23.607 1.00 98.50 120 ILE A CA 1
ATOM 939 C C . ILE A 1 120 ? 15.691 6.519 -22.304 1.00 98.50 120 ILE A C 1
ATOM 941 O O . ILE A 1 120 ? 15.047 6.186 -21.316 1.00 98.50 120 ILE A O 1
ATOM 945 N N . ARG A 1 121 ? 16.452 7.624 -22.310 1.00 98.44 121 ARG A N 1
ATOM 946 C CA . ARG A 1 121 ? 16.648 8.460 -21.106 1.00 98.44 121 ARG A CA 1
ATOM 947 C C . ARG A 1 121 ? 15.342 9.029 -20.547 1.00 98.44 121 ARG A C 1
ATOM 949 O O . ARG A 1 121 ? 15.170 9.102 -19.335 1.00 98.44 121 ARG A O 1
ATOM 956 N N . GLN A 1 122 ? 14.407 9.424 -21.414 1.00 98.44 122 GLN A N 1
ATOM 957 C CA . GLN A 1 122 ? 13.083 9.886 -20.978 1.00 98.44 122 GLN A CA 1
ATOM 958 C C . GLN A 1 122 ? 12.250 8.759 -20.351 1.00 98.44 122 GLN A C 1
ATOM 960 O O . GLN A 1 122 ? 11.506 9.007 -19.402 1.00 98.44 122 GLN A O 1
ATOM 965 N N . LEU A 1 123 ? 12.358 7.530 -20.862 1.00 98.06 123 LEU A N 1
ATOM 966 C CA . LEU A 1 123 ? 11.697 6.357 -20.287 1.00 98.06 123 LEU A CA 1
ATOM 967 C C . LEU A 1 123 ? 12.343 5.934 -18.961 1.00 98.06 123 LEU A C 1
ATOM 969 O O . LEU A 1 123 ? 11.611 5.651 -18.020 1.00 98.06 123 LEU A O 1
ATOM 973 N N . GLU A 1 124 ? 13.673 5.971 -18.855 1.00 98.44 124 GLU A N 1
ATOM 974 C CA . GLU A 1 124 ? 14.423 5.734 -17.613 1.00 98.44 124 GLU A CA 1
ATOM 975 C C . GLU A 1 124 ? 14.013 6.736 -16.524 1.00 98.44 124 GLU A C 1
ATOM 977 O O . GLU A 1 124 ? 13.608 6.326 -15.439 1.00 98.44 124 GLU A O 1
ATOM 982 N N . GLN A 1 125 ? 13.994 8.038 -16.833 1.00 98.50 125 GLN A N 1
ATOM 983 C CA . GLN A 1 125 ? 13.562 9.078 -15.891 1.00 98.50 125 GLN A CA 1
ATOM 984 C C . GLN A 1 125 ? 12.090 8.913 -15.467 1.00 98.50 125 GLN A C 1
ATOM 986 O O . GLN A 1 125 ? 11.741 9.116 -14.301 1.00 98.50 125 GLN A O 1
ATOM 991 N N . ARG A 1 126 ? 11.203 8.521 -16.395 1.00 98.44 126 ARG A N 1
ATOM 992 C CA . ARG A 1 126 ? 9.803 8.199 -16.067 1.00 98.44 126 ARG A CA 1
ATOM 993 C C . ARG A 1 126 ? 9.716 6.984 -15.150 1.00 98.44 126 ARG A C 1
ATOM 995 O O . ARG A 1 126 ? 8.973 7.038 -14.173 1.00 98.44 126 ARG A O 1
ATOM 1002 N N . LEU A 1 127 ? 10.474 5.927 -15.429 1.00 98.38 127 LEU A N 1
ATOM 1003 C CA . LEU A 1 127 ? 10.501 4.707 -14.628 1.00 98.38 127 LEU A CA 1
ATOM 1004 C C . LEU A 1 127 ? 11.028 4.983 -13.214 1.00 98.38 127 LEU A C 1
ATOM 1006 O O . LEU A 1 127 ? 10.380 4.582 -12.254 1.00 98.38 127 LEU A O 1
ATOM 1010 N N . GLU A 1 128 ? 12.100 5.764 -13.070 1.00 98.38 128 GLU A N 1
ATOM 1011 C CA . GLU A 1 128 ? 12.609 6.216 -11.769 1.00 98.38 128 GLU A CA 1
ATOM 1012 C C . GLU A 1 128 ? 11.553 7.022 -10.990 1.00 98.38 128 GLU A C 1
ATOM 1014 O O . GLU A 1 128 ? 11.314 6.759 -9.809 1.00 98.38 128 GLU A O 1
ATOM 1019 N N . SER A 1 129 ? 10.849 7.953 -11.648 1.00 98.25 129 SER A N 1
ATOM 1020 C CA . SER A 1 129 ? 9.783 8.732 -10.999 1.00 98.25 129 SER A CA 1
ATOM 1021 C C . SER A 1 129 ? 8.587 7.868 -10.566 1.00 98.25 129 SER A C 1
ATOM 1023 O O . SER A 1 129 ? 8.037 8.068 -9.481 1.00 98.25 129 SER A O 1
ATOM 1025 N N . MET A 1 130 ? 8.227 6.858 -11.367 1.00 98.06 130 MET A N 1
ATOM 1026 C CA . MET A 1 130 ? 7.176 5.890 -11.046 1.00 98.06 130 MET A CA 1
ATOM 1027 C C . MET A 1 130 ? 7.600 4.949 -9.916 1.00 98.06 130 MET A C 1
ATOM 1029 O O . MET A 1 130 ? 6.796 4.664 -9.031 1.00 98.06 130 MET A O 1
ATOM 1033 N N . GLU A 1 131 ? 8.860 4.508 -9.883 1.00 98.31 131 GLU A N 1
ATOM 1034 C CA . GLU A 1 131 ? 9.407 3.738 -8.766 1.00 98.31 131 GLU A CA 1
ATOM 1035 C C . GLU A 1 131 ? 9.422 4.545 -7.467 1.00 98.31 131 GLU A C 1
ATOM 1037 O O . GLU A 1 131 ? 9.098 4.005 -6.408 1.00 98.31 131 GLU A O 1
ATOM 1042 N N . ALA A 1 132 ? 9.786 5.828 -7.523 1.00 98.12 132 ALA A N 1
ATOM 1043 C CA . ALA A 1 132 ? 9.758 6.712 -6.363 1.00 98.12 132 ALA A CA 1
ATOM 1044 C C . ALA A 1 132 ? 8.327 6.873 -5.820 1.00 98.12 132 ALA A C 1
ATOM 1046 O O . ALA A 1 132 ? 8.117 6.719 -4.615 1.00 98.12 132 ALA A O 1
ATOM 1047 N N . ALA A 1 133 ? 7.344 7.084 -6.704 1.00 98.25 133 ALA A N 1
ATOM 1048 C CA . ALA A 1 133 ? 5.926 7.163 -6.349 1.00 98.25 133 ALA A CA 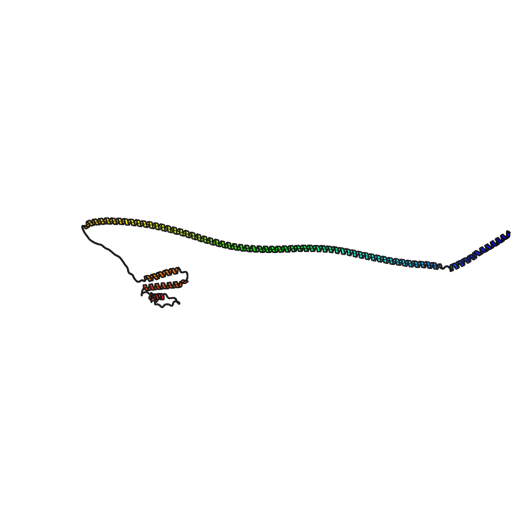1
ATOM 1049 C C . ALA A 1 133 ? 5.366 5.831 -5.806 1.00 98.25 133 ALA A C 1
ATOM 1051 O O . ALA A 1 133 ? 4.608 5.815 -4.835 1.00 98.25 133 ALA A O 1
ATOM 1052 N N . ALA A 1 134 ? 5.775 4.692 -6.374 1.00 98.38 134 ALA A N 1
ATOM 1053 C CA . ALA A 1 134 ? 5.405 3.373 -5.865 1.00 98.38 134 ALA A CA 1
ATOM 1054 C C . ALA A 1 134 ? 6.006 3.118 -4.471 1.00 98.38 134 ALA A C 1
ATOM 1056 O O . ALA A 1 134 ? 5.314 2.636 -3.575 1.00 98.38 134 ALA A O 1
ATOM 1057 N N . LYS A 1 135 ? 7.273 3.499 -4.248 1.00 98.31 135 LYS A N 1
ATOM 1058 C CA . LYS A 1 135 ? 7.953 3.391 -2.946 1.00 98.31 135 LYS A CA 1
ATOM 1059 C C . LYS A 1 135 ? 7.337 4.323 -1.894 1.00 98.31 135 LYS A C 1
ATOM 1061 O O . LYS A 1 135 ? 7.241 3.918 -0.736 1.00 98.31 135 LYS A O 1
ATOM 1066 N N . SER A 1 136 ? 6.899 5.535 -2.253 1.00 98.19 136 SER A N 1
ATOM 1067 C CA . SER A 1 136 ? 6.195 6.425 -1.314 1.00 98.19 136 SER A CA 1
ATOM 1068 C C . SER A 1 136 ? 4.798 5.903 -0.977 1.00 98.19 136 SER A C 1
ATOM 1070 O O . SER A 1 136 ? 4.480 5.789 0.204 1.00 98.19 136 SER A O 1
ATOM 1072 N N . SER A 1 137 ? 4.014 5.481 -1.974 1.00 98.12 137 SER A N 1
ATOM 1073 C CA . SER A 1 137 ? 2.687 4.885 -1.757 1.00 98.12 137 SER A CA 1
ATOM 1074 C C . SER A 1 137 ? 2.757 3.592 -0.930 1.00 98.12 137 SER A C 1
ATOM 1076 O O . SER A 1 137 ? 1.943 3.385 -0.033 1.00 98.12 137 SER A O 1
ATOM 1078 N N . ALA A 1 138 ? 3.773 2.747 -1.137 1.00 98.12 138 ALA A N 1
ATOM 1079 C CA . ALA A 1 138 ? 3.995 1.558 -0.313 1.00 98.12 138 ALA A CA 1
ATOM 1080 C C . ALA A 1 138 ? 4.297 1.901 1.160 1.00 98.12 138 ALA A C 1
ATOM 1082 O O . ALA A 1 138 ? 3.798 1.224 2.059 1.00 98.12 138 ALA A O 1
ATOM 1083 N N . ARG A 1 139 ? 5.070 2.967 1.425 1.00 97.69 139 ARG A N 1
ATOM 1084 C CA . ARG A 1 139 ? 5.326 3.464 2.793 1.00 97.69 139 ARG A CA 1
ATOM 1085 C C . ARG A 1 139 ? 4.061 4.024 3.441 1.00 97.69 139 ARG A C 1
ATOM 1087 O O . ARG A 1 139 ? 3.796 3.718 4.599 1.00 97.69 139 ARG A O 1
ATOM 1094 N N . GLU A 1 140 ? 3.277 4.798 2.696 1.00 98.12 140 GLU A N 1
ATOM 1095 C CA . GLU A 1 140 ? 2.003 5.356 3.160 1.00 98.12 140 GLU A CA 1
ATOM 1096 C C . GLU A 1 140 ? 0.987 4.249 3.480 1.00 98.12 140 GLU A C 1
ATOM 1098 O O . GLU A 1 140 ? 0.400 4.244 4.558 1.00 98.12 140 GLU A O 1
ATOM 1103 N N . ASN A 1 141 ? 0.859 3.239 2.615 1.00 97.94 141 ASN A N 1
ATOM 1104 C CA . ASN A 1 141 ? 0.037 2.054 2.875 1.00 97.94 141 ASN A CA 1
ATOM 1105 C C . ASN A 1 141 ? 0.530 1.248 4.090 1.00 97.94 141 ASN A C 1
ATOM 1107 O O . ASN A 1 141 ? -0.287 0.718 4.842 1.00 97.94 141 ASN A O 1
ATOM 1111 N N . GLY A 1 142 ? 1.846 1.182 4.320 1.00 98.00 142 GLY A N 1
ATOM 1112 C CA . GLY A 1 142 ? 2.429 0.604 5.533 1.00 98.00 142 GLY A CA 1
ATOM 1113 C C . GLY A 1 142 ? 1.988 1.347 6.797 1.00 98.00 142 GLY A C 1
ATOM 1114 O O . GLY A 1 142 ? 1.416 0.734 7.698 1.00 98.00 142 GLY A O 1
ATOM 1115 N N . ALA A 1 143 ? 2.159 2.672 6.820 1.00 98.06 143 ALA A N 1
ATOM 1116 C CA . ALA A 1 143 ? 1.723 3.526 7.926 1.00 98.06 143 ALA A CA 1
ATOM 1117 C C . ALA A 1 143 ? 0.201 3.448 8.154 1.00 98.06 143 ALA A C 1
ATOM 1119 O O . ALA A 1 143 ? -0.250 3.304 9.288 1.00 98.06 143 ALA A O 1
ATOM 1120 N N . ASN A 1 144 ? -0.599 3.448 7.084 1.00 98.19 144 ASN A N 1
ATOM 1121 C CA . ASN A 1 144 ? -2.052 3.277 7.159 1.00 98.19 144 ASN A CA 1
ATOM 1122 C C . ASN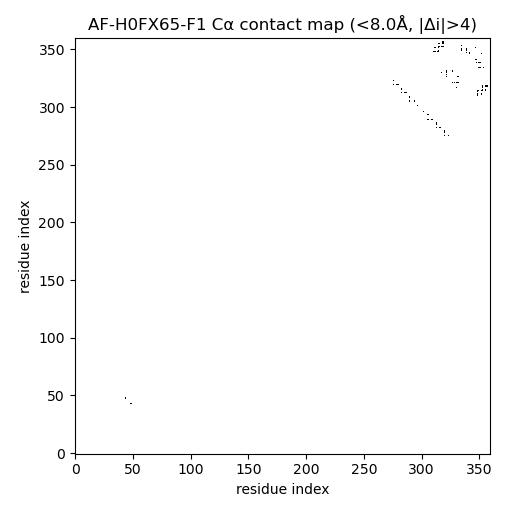 A 1 144 ? -2.451 1.885 7.683 1.00 98.19 144 ASN A C 1
ATOM 1124 O O . ASN A 1 144 ? -3.433 1.751 8.408 1.00 98.19 144 ASN A O 1
ATOM 1128 N N . SER A 1 145 ? -1.677 0.836 7.388 1.00 98.38 145 SER A N 1
ATOM 1129 C CA . SER A 1 145 ? -1.892 -0.490 7.979 1.00 98.38 145 SER A CA 1
ATOM 1130 C C . SER A 1 145 ? -1.601 -0.500 9.485 1.00 98.38 145 SER A C 1
ATOM 1132 O O . SER A 1 145 ? -2.331 -1.128 10.253 1.00 98.38 145 SER A O 1
ATOM 1134 N N . GLU A 1 146 ? -0.574 0.221 9.938 1.00 98.19 146 GLU A N 1
ATOM 1135 C CA . GLU A 1 146 ? -0.257 0.376 11.363 1.00 98.19 146 GLU A CA 1
ATOM 1136 C C . GLU A 1 146 ? -1.313 1.199 12.112 1.00 98.19 146 GLU A C 1
ATOM 1138 O O . GLU A 1 146 ? -1.755 0.781 13.187 1.00 98.19 146 GLU A O 1
ATOM 1143 N N . THR A 1 147 ? -1.796 2.309 11.538 1.00 98.38 147 THR A N 1
ATOM 1144 C CA . THR A 1 147 ? -2.887 3.087 12.145 1.00 98.38 147 THR A CA 1
ATOM 1145 C C . THR A 1 147 ? -4.166 2.257 12.239 1.00 98.38 147 THR A C 1
ATOM 1147 O O . THR A 1 147 ? -4.753 2.206 13.320 1.00 98.38 147 THR A O 1
ATOM 1150 N N . VAL A 1 148 ? -4.545 1.513 11.191 1.00 98.44 148 VAL A N 1
ATOM 1151 C CA . VAL A 1 148 ? -5.685 0.576 11.220 1.00 98.44 148 VAL A CA 1
ATOM 1152 C C . VAL A 1 148 ? -5.523 -0.486 12.315 1.00 98.44 148 VAL A C 1
ATOM 1154 O O . VAL A 1 148 ? -6.453 -0.681 13.094 1.00 98.44 148 VAL A O 1
ATOM 1157 N N . ARG A 1 149 ? -4.348 -1.119 12.463 1.00 98.56 149 ARG A N 1
ATOM 1158 C CA . ARG A 1 149 ? -4.092 -2.075 13.566 1.00 98.56 149 ARG A CA 1
ATOM 1159 C C . ARG A 1 149 ? -4.237 -1.421 14.944 1.00 98.56 149 ARG A C 1
ATOM 1161 O O . ARG A 1 149 ? -4.817 -2.022 15.847 1.00 98.56 149 ARG A O 1
ATOM 1168 N N . SER A 1 150 ? -3.740 -0.194 15.112 1.00 98.44 150 SER A N 1
ATOM 1169 C CA . SER A 1 150 ? -3.866 0.543 16.378 1.00 98.44 150 SER A CA 1
ATOM 1170 C C . SER A 1 150 ? -5.318 0.914 16.703 1.00 98.44 150 SER A C 1
ATOM 1172 O O . SER A 1 150 ? -5.726 0.839 17.862 1.00 98.44 150 SER A O 1
ATOM 1174 N N . LEU A 1 151 ? -6.113 1.267 15.687 1.00 98.31 151 LEU A N 1
ATOM 1175 C CA . LEU A 1 151 ? -7.534 1.569 15.827 1.00 98.31 151 LEU A CA 1
ATOM 1176 C C . LEU A 1 151 ? -8.326 0.303 16.154 1.00 98.31 151 LEU A C 1
ATOM 1178 O O . LEU A 1 151 ? -9.131 0.342 17.079 1.00 98.31 151 LEU A O 1
ATOM 1182 N N . GLN A 1 152 ? -8.033 -0.822 15.496 1.00 98.50 152 GLN A N 1
ATOM 1183 C CA . GLN A 1 152 ? -8.643 -2.111 15.821 1.00 98.50 152 GLN A CA 1
ATOM 1184 C C . GLN A 1 152 ? -8.358 -2.507 17.275 1.00 98.50 152 GLN A C 1
ATOM 1186 O O . GLN A 1 152 ? -9.292 -2.725 18.034 1.00 98.50 152 GLN A O 1
ATOM 1191 N N . SER A 1 153 ? -7.097 -2.450 17.724 1.00 98.50 153 SER A N 1
ATOM 1192 C CA . SER A 1 153 ? -6.750 -2.749 19.124 1.00 98.50 153 SER A CA 1
ATOM 1193 C C . SER A 1 153 ? -7.435 -1.815 20.135 1.00 98.50 153 SER A C 1
ATOM 1195 O O . SER A 1 153 ? -7.700 -2.219 21.267 1.00 98.50 153 SER A O 1
ATOM 1197 N N . ARG A 1 154 ? -7.735 -0.564 19.757 1.00 98.69 154 ARG A N 1
ATOM 1198 C CA . ARG A 1 154 ? -8.534 0.354 20.587 1.00 98.69 154 ARG A CA 1
ATOM 1199 C C . ARG A 1 154 ? -10.012 -0.033 20.606 1.00 98.69 154 ARG A C 1
ATOM 1201 O O . ARG A 1 154 ? -10.596 -0.005 21.683 1.00 98.69 154 ARG A O 1
ATOM 1208 N N . ILE A 1 155 ? -10.584 -0.418 19.466 1.00 98.62 155 ILE A N 1
ATOM 1209 C CA . ILE A 1 155 ? -11.964 -0.914 19.358 1.00 98.62 155 ILE A CA 1
ATOM 1210 C C . ILE A 1 155 ? -12.135 -2.189 20.190 1.00 98.62 155 ILE A C 1
ATOM 1212 O O . ILE A 1 155 ? -13.069 -2.264 20.982 1.00 98.62 155 ILE A O 1
ATOM 1216 N N . ASP A 1 156 ? -11.208 -3.144 20.089 1.00 98.44 156 ASP A N 1
ATOM 1217 C CA . ASP A 1 156 ? -11.260 -4.408 20.833 1.00 98.44 156 ASP A CA 1
ATOM 1218 C C . ASP A 1 156 ? -11.230 -4.162 22.356 1.00 98.44 156 ASP A C 1
ATOM 1220 O O . ASP A 1 156 ? -12.022 -4.741 23.099 1.00 98.44 156 ASP A O 1
ATOM 1224 N N . LYS A 1 157 ? -10.372 -3.237 22.821 1.00 98.38 157 LYS A N 1
ATOM 1225 C CA . LYS A 1 157 ? -10.331 -2.796 24.230 1.00 98.38 157 LYS A CA 1
ATOM 1226 C C . LYS A 1 157 ? -11.637 -2.135 24.658 1.00 98.38 157 LYS A C 1
ATOM 1228 O O . LYS A 1 157 ? -12.211 -2.537 25.659 1.00 98.38 157 LYS A O 1
ATOM 1233 N N . GLN A 1 158 ? -12.143 -1.182 23.873 1.00 98.44 158 GLN A N 1
ATOM 1234 C CA . GLN A 1 158 ? -13.410 -0.510 24.172 1.00 98.44 158 GLN A CA 1
ATOM 1235 C C . GLN A 1 158 ? -14.601 -1.480 24.167 1.00 98.44 158 GLN A C 1
ATOM 1237 O O . GLN A 1 158 ? -15.531 -1.287 24.942 1.00 98.44 158 GLN A O 1
ATOM 1242 N N . SER A 1 159 ? -14.577 -2.534 23.345 1.00 98.56 159 SER A N 1
ATOM 1243 C CA . SER A 1 159 ? -15.584 -3.599 23.387 1.00 98.56 159 SER A CA 1
ATOM 1244 C C . SER A 1 159 ? -15.498 -4.396 24.687 1.00 98.56 159 SER A C 1
ATOM 1246 O O . SER A 1 159 ? -16.524 -4.606 25.326 1.00 98.56 159 SER A O 1
ATOM 1248 N N . ALA A 1 160 ? -14.292 -4.784 25.114 1.00 98.31 160 ALA A N 1
ATOM 1249 C CA . ALA A 1 160 ? -14.086 -5.482 26.383 1.00 98.31 160 ALA A CA 1
ATOM 1250 C C . ALA A 1 160 ? -14.502 -4.623 27.594 1.00 98.31 160 ALA A C 1
ATOM 1252 O O . ALA A 1 160 ? -15.183 -5.122 28.488 1.00 98.31 160 ALA A O 1
ATOM 1253 N N . ASP A 1 161 ? -14.172 -3.326 27.590 1.00 98.44 161 ASP A N 1
ATOM 1254 C CA . ASP A 1 161 ? -14.604 -2.368 28.615 1.00 98.44 161 ASP A CA 1
ATOM 1255 C C . ASP A 1 161 ? -16.141 -2.239 28.642 1.00 98.44 161 ASP A C 1
ATOM 1257 O O . ASP A 1 161 ? -16.754 -2.256 29.709 1.00 98.44 161 ASP A O 1
ATOM 1261 N N . LEU A 1 162 ? -16.790 -2.159 27.472 1.00 98.56 162 LEU A N 1
ATOM 1262 C CA . LEU A 1 162 ? -18.253 -2.115 27.358 1.00 98.56 162 LEU A CA 1
ATOM 1263 C C . LEU A 1 162 ? -18.922 -3.408 27.836 1.00 98.56 162 LEU A C 1
ATOM 1265 O O . LEU A 1 162 ? -19.983 -3.341 28.452 1.00 98.56 162 LEU A O 1
ATOM 1269 N N . ASP A 1 163 ? -18.341 -4.574 27.559 1.00 98.25 163 ASP A N 1
ATOM 1270 C CA . ASP A 1 163 ? -18.871 -5.854 28.031 1.00 98.25 163 ASP A CA 1
ATOM 1271 C C . ASP A 1 163 ? -18.681 -6.021 29.547 1.00 98.25 163 ASP A C 1
ATOM 1273 O O . ASP A 1 163 ? -19.604 -6.476 30.223 1.00 98.25 163 ASP A O 1
ATOM 1277 N N . GLY A 1 164 ? -17.567 -5.536 30.107 1.00 98.31 164 GLY A N 1
ATOM 1278 C CA . GLY A 1 164 ? -17.382 -5.397 31.555 1.00 98.31 164 GLY A CA 1
ATOM 1279 C C . GLY A 1 164 ? -18.451 -4.503 32.194 1.00 98.31 164 GLY A C 1
ATOM 1280 O O . GLY A 1 164 ? -19.144 -4.930 33.115 1.00 98.31 164 GLY A O 1
ATOM 1281 N N . LEU A 1 165 ? -18.679 -3.308 31.639 1.00 98.00 165 LEU A N 1
ATOM 1282 C CA . LEU A 1 165 ? -19.710 -2.379 32.121 1.00 98.00 165 LEU A CA 1
ATOM 1283 C C . LEU A 1 165 ? -21.140 -2.945 32.012 1.00 98.00 165 LEU A C 1
ATOM 1285 O O . LEU A 1 165 ? -21.979 -2.632 32.855 1.00 98.00 165 LEU A O 1
ATOM 1289 N N . LYS A 1 166 ? -21.439 -3.793 31.015 1.00 98.38 166 LYS A N 1
ATOM 1290 C CA . LYS A 1 166 ? -22.727 -4.514 30.930 1.00 98.38 166 LYS A CA 1
ATOM 1291 C C . LYS A 1 166 ? -22.877 -5.552 32.042 1.00 98.38 166 LYS A C 1
ATOM 1293 O O . LYS A 1 166 ? -23.971 -5.686 32.587 1.00 98.38 166 LYS A O 1
ATOM 1298 N N . ILE A 1 167 ? -21.808 -6.282 32.370 1.00 98.31 167 ILE A N 1
ATOM 1299 C CA . ILE A 1 167 ? -21.802 -7.256 33.473 1.00 98.31 167 ILE A CA 1
ATOM 1300 C C . ILE A 1 167 ? -21.999 -6.529 34.808 1.00 98.31 167 ILE A C 1
ATOM 1302 O O . ILE A 1 167 ? -22.853 -6.937 35.594 1.00 98.31 167 ILE A O 1
ATOM 1306 N N . ASP A 1 168 ? -21.291 -5.419 35.029 1.00 97.94 168 ASP A N 1
ATOM 1307 C CA . ASP A 1 168 ? -21.458 -4.580 36.219 1.00 97.94 168 ASP A CA 1
ATOM 1308 C C . ASP A 1 168 ? -22.883 -4.020 36.327 1.00 97.94 168 ASP A C 1
ATOM 1310 O O . ASP A 1 168 ? -23.482 -4.071 37.401 1.00 97.94 168 ASP A O 1
ATOM 1314 N N . LEU A 1 169 ? -23.464 -3.533 35.223 1.00 98.38 169 LEU A N 1
ATOM 1315 C CA . LEU A 1 169 ? -24.849 -3.055 35.192 1.00 98.38 169 LEU A CA 1
ATOM 1316 C C . LEU A 1 169 ? -25.837 -4.169 35.570 1.00 98.38 169 LEU A C 1
ATOM 1318 O O . LEU A 1 169 ? -26.661 -3.970 36.459 1.00 98.38 169 LEU A O 1
ATOM 1322 N N . ALA A 1 170 ? -25.706 -5.358 34.975 1.00 98.19 170 ALA A N 1
ATOM 1323 C CA . ALA A 1 170 ? -26.546 -6.509 35.305 1.00 98.19 170 ALA A CA 1
ATOM 1324 C C . ALA A 1 170 ? -26.382 -6.951 36.774 1.00 98.19 170 ALA A C 1
ATOM 1326 O O . ALA A 1 170 ? -27.362 -7.299 37.439 1.00 98.19 170 ALA A O 1
ATOM 1327 N N . ALA A 1 171 ? -25.164 -6.885 37.323 1.00 98.19 171 ALA A N 1
ATOM 1328 C CA . ALA A 1 171 ? -24.920 -7.138 38.739 1.00 98.19 171 ALA A CA 1
ATOM 1329 C C . ALA A 1 171 ? -25.634 -6.100 39.627 1.00 98.19 171 ALA A C 1
ATOM 1331 O O . ALA A 1 171 ? -26.294 -6.481 40.595 1.00 98.19 171 ALA A O 1
ATOM 1332 N N . ARG A 1 172 ? -25.602 -4.809 39.270 1.00 97.62 172 ARG A N 1
ATOM 1333 C CA . ARG A 1 172 ? -26.349 -3.765 39.996 1.00 97.62 172 ARG A CA 1
ATOM 1334 C C . ARG A 1 172 ? -27.861 -3.916 39.868 1.00 97.62 172 ARG A C 1
ATOM 1336 O O . ARG A 1 172 ? -28.550 -3.713 40.862 1.00 97.62 172 ARG A O 1
ATOM 1343 N N . ASP A 1 173 ? -28.383 -4.345 38.724 1.00 98.38 173 ASP A N 1
ATOM 1344 C CA . ASP A 1 173 ? -29.815 -4.636 38.575 1.00 98.38 173 ASP A CA 1
ATOM 1345 C C . ASP A 1 173 ? -30.261 -5.796 39.485 1.00 98.38 173 ASP A C 1
ATOM 1347 O O . ASP A 1 173 ? -31.308 -5.707 40.133 1.00 98.38 173 ASP A O 1
ATOM 1351 N N . THR A 1 174 ? -29.448 -6.854 39.628 1.00 97.88 174 THR A N 1
ATOM 1352 C CA . THR A 1 174 ? -29.750 -7.942 40.583 1.00 97.88 174 THR A CA 1
ATOM 1353 C C . THR A 1 174 ? -29.652 -7.499 42.048 1.00 97.88 174 THR A C 1
ATOM 1355 O O . THR A 1 174 ? -30.498 -7.886 42.855 1.00 97.88 174 THR A O 1
ATOM 1358 N N . GLU A 1 175 ? -28.695 -6.633 42.398 1.00 98.19 175 GLU A N 1
ATOM 1359 C CA . GLU A 1 175 ? -28.608 -6.005 43.725 1.00 98.19 175 GLU A CA 1
ATOM 1360 C C . GLU A 1 175 ? -29.832 -5.116 44.010 1.00 98.19 175 GLU A C 1
ATOM 1362 O O . GLU A 1 175 ? -30.417 -5.189 45.092 1.00 98.19 175 GLU A O 1
ATOM 1367 N N . ILE A 1 176 ? -30.284 -4.333 43.025 1.00 98.44 176 ILE A N 1
ATOM 1368 C CA . ILE A 1 176 ? -31.487 -3.498 43.112 1.00 98.44 176 ILE A CA 1
ATOM 1369 C C . ILE A 1 176 ? -32.742 -4.358 43.320 1.00 98.44 176 ILE A C 1
ATOM 1371 O O . ILE A 1 176 ? -33.557 -4.028 44.184 1.00 98.44 176 ILE A O 1
ATOM 1375 N N . GLU A 1 177 ? -32.916 -5.465 42.593 1.00 97.94 177 GLU A N 1
ATOM 1376 C CA . GLU A 1 177 ? -34.051 -6.377 42.817 1.00 97.94 177 GLU A CA 1
ATOM 1377 C C . GLU A 1 177 ? -33.970 -7.110 44.167 1.00 97.94 177 GLU A C 1
ATOM 1379 O O . GLU A 1 177 ? -34.994 -7.283 44.836 1.00 97.94 177 GLU A O 1
ATOM 1384 N N . HIS A 1 178 ? -32.771 -7.463 44.640 1.00 97.94 178 HIS A N 1
ATOM 1385 C CA . HIS A 1 178 ? -32.581 -8.006 45.988 1.00 97.94 178 HIS A CA 1
ATOM 1386 C C . HIS A 1 178 ? -32.940 -6.982 47.082 1.00 97.94 178 HIS A C 1
ATOM 1388 O O . HIS A 1 178 ? -33.651 -7.300 48.036 1.00 97.94 178 HIS A O 1
ATOM 1394 N N . LEU A 1 179 ? -32.528 -5.721 46.928 1.00 98.19 179 LEU A N 1
ATOM 1395 C CA . LEU A 1 179 ? -32.905 -4.646 47.848 1.00 98.19 179 LEU A CA 1
ATOM 1396 C C . LEU A 1 179 ? -34.413 -4.355 47.794 1.00 98.19 179 LEU A C 1
ATOM 1398 O O . LEU A 1 179 ? -35.028 -4.170 48.845 1.00 98.19 179 LEU A O 1
ATOM 1402 N N . LYS A 1 180 ? -35.041 -4.381 46.610 1.00 98.44 180 LYS A N 1
ATOM 1403 C CA . LYS A 1 180 ? -36.504 -4.264 46.459 1.00 98.44 180 LYS A CA 1
ATOM 1404 C C . LYS A 1 180 ? -37.243 -5.403 47.160 1.00 98.44 180 LYS A C 1
ATOM 1406 O O . LYS A 1 180 ? -38.219 -5.128 47.855 1.00 98.44 180 LYS A O 1
ATOM 1411 N N . SER A 1 181 ? -36.806 -6.656 47.014 1.00 98.19 181 SER A N 1
ATOM 1412 C CA . SER A 1 181 ? -37.453 -7.787 47.694 1.00 98.19 181 SER A CA 1
ATOM 1413 C C . SER A 1 181 ? -37.289 -7.703 49.215 1.00 98.19 181 SER A C 1
ATOM 1415 O O . SER A 1 181 ? -38.272 -7.887 49.934 1.00 98.19 181 SER A O 1
ATOM 1417 N N . ARG A 1 182 ? -36.115 -7.284 49.714 1.00 98.25 182 ARG A N 1
ATOM 1418 C CA . ARG A 1 182 ? -35.899 -7.028 51.149 1.00 98.25 182 ARG A CA 1
ATOM 1419 C C . ARG A 1 182 ? -36.760 -5.880 51.686 1.00 98.25 182 ARG A C 1
ATOM 1421 O O . ARG A 1 182 ? -37.314 -6.002 52.774 1.00 98.25 182 ARG A O 1
ATOM 1428 N N . MET A 1 183 ? -36.916 -4.787 50.932 1.00 98.19 183 MET A N 1
ATOM 1429 C CA . MET A 1 183 ? -37.809 -3.681 51.310 1.00 98.19 183 MET A CA 1
ATOM 1430 C C . MET A 1 183 ? -39.281 -4.106 51.350 1.00 98.19 183 MET A C 1
ATOM 1432 O O . MET A 1 183 ? -39.991 -3.697 52.265 1.00 98.19 183 MET A O 1
ATOM 1436 N N . ARG A 1 184 ? -39.740 -4.945 50.407 1.00 98.12 184 ARG A N 1
ATOM 1437 C CA . ARG A 1 184 ? -41.098 -5.520 50.444 1.00 98.12 184 ARG A CA 1
ATOM 1438 C C . ARG A 1 184 ? -41.294 -6.374 51.697 1.00 98.12 184 ARG A C 1
ATOM 1440 O O . ARG A 1 184 ? -42.201 -6.082 52.462 1.00 98.12 184 ARG A O 1
ATOM 1447 N N . ALA A 1 185 ? -40.378 -7.303 51.981 1.00 97.69 185 ALA A N 1
ATOM 1448 C CA . ALA A 1 185 ? -40.440 -8.135 53.186 1.00 97.69 185 ALA A CA 1
ATOM 1449 C C . ALA A 1 185 ? -40.481 -7.302 54.486 1.00 97.69 185 ALA A C 1
ATOM 1451 O O . ALA A 1 185 ? -41.319 -7.553 55.346 1.00 97.69 185 ALA A O 1
ATOM 1452 N N . MET A 1 186 ? -39.651 -6.256 54.602 1.00 97.25 186 MET A N 1
ATOM 1453 C CA . MET A 1 186 ? -39.691 -5.327 55.744 1.00 97.25 186 MET A CA 1
ATOM 1454 C C . MET A 1 186 ? -40.985 -4.497 55.810 1.00 97.25 186 MET A C 1
ATOM 1456 O O . MET A 1 186 ? -41.415 -4.109 56.896 1.00 97.25 186 MET A O 1
ATOM 1460 N N . HIS A 1 187 ? -41.620 -4.186 54.676 1.00 97.94 187 HIS A N 1
ATOM 1461 C CA . HIS A 1 187 ? -42.933 -3.540 54.663 1.00 97.94 187 HIS A CA 1
ATOM 1462 C C . HIS A 1 187 ? -44.050 -4.492 55.093 1.00 97.94 187 HIS A C 1
ATOM 1464 O O . HIS A 1 187 ? -44.892 -4.078 55.888 1.00 97.94 187 HIS A O 1
ATOM 1470 N N . ASP A 1 188 ? -44.025 -5.744 54.643 1.00 97.69 188 ASP A N 1
ATOM 1471 C CA . ASP A 1 188 ? -44.997 -6.767 55.032 1.00 97.69 188 ASP A CA 1
ATOM 1472 C C . ASP A 1 188 ? -44.880 -7.086 56.534 1.00 97.69 188 ASP A C 1
ATOM 1474 O O . ASP A 1 188 ? -45.884 -7.086 57.244 1.00 97.69 188 ASP A O 1
ATOM 1478 N N . GLU A 1 189 ? -43.655 -7.236 57.053 1.00 97.25 189 GLU A N 1
ATOM 1479 C CA . GLU A 1 189 ? -43.372 -7.380 58.489 1.00 97.25 189 GLU A CA 1
ATOM 1480 C C . GLU A 1 189 ? -43.839 -6.156 59.296 1.00 97.25 189 GLU A C 1
ATOM 1482 O O . GLU A 1 189 ? -44.455 -6.287 60.353 1.00 97.25 189 GLU A O 1
ATOM 1487 N N . ARG A 1 190 ? -43.627 -4.938 58.783 1.00 97.62 190 ARG A N 1
ATOM 1488 C CA . ARG A 1 190 ? -44.142 -3.718 59.422 1.00 97.62 190 ARG A CA 1
ATOM 1489 C C . ARG A 1 190 ? -45.672 -3.703 59.470 1.00 97.62 190 ARG A C 1
ATOM 1491 O O . ARG A 1 190 ? -46.230 -3.263 60.475 1.00 97.62 190 ARG A O 1
ATOM 1498 N N . GLU A 1 191 ? -46.363 -4.127 58.413 1.00 97.50 191 GLU A N 1
ATOM 1499 C CA . GLU A 1 191 ? -47.830 -4.176 58.410 1.00 97.50 191 GLU A CA 1
ATOM 1500 C C . GLU A 1 191 ? -48.382 -5.298 59.299 1.00 97.50 191 GLU A C 1
ATOM 1502 O O . GLU A 1 191 ? -49.364 -5.059 60.004 1.00 97.50 191 GLU A O 1
ATOM 1507 N N . THR A 1 192 ? -47.739 -6.470 59.371 1.00 97.06 192 THR A N 1
ATOM 1508 C CA . THR A 1 192 ? -48.149 -7.527 60.313 1.00 97.06 192 THR A CA 1
ATOM 1509 C C . THR A 1 192 ? -47.918 -7.103 61.763 1.00 97.06 192 THR A C 1
ATOM 1511 O O . THR A 1 192 ? -48.827 -7.237 62.580 1.00 97.06 192 THR A O 1
ATOM 1514 N N . LEU A 1 193 ? -46.782 -6.473 62.086 1.00 96.56 193 LEU A N 1
ATOM 1515 C CA . LEU A 1 193 ? -46.538 -5.887 63.409 1.00 96.56 193 LEU A CA 1
ATOM 1516 C C . LEU A 1 193 ? -47.566 -4.797 63.753 1.00 96.56 193 LEU A C 1
ATOM 1518 O O . LEU A 1 193 ? -48.088 -4.779 64.865 1.00 96.56 193 LEU A O 1
ATOM 1522 N N . ARG A 1 194 ? -47.929 -3.923 62.805 1.00 97.31 194 ARG A N 1
ATOM 1523 C CA . ARG A 1 194 ? -48.997 -2.920 62.994 1.00 97.31 194 ARG A CA 1
ATOM 1524 C C . ARG A 1 194 ? -50.369 -3.555 63.222 1.00 97.31 194 ARG A C 1
ATOM 1526 O O . ARG A 1 194 ? -51.136 -3.041 64.035 1.00 97.31 194 ARG A O 1
ATOM 1533 N N . ALA A 1 195 ? -50.691 -4.637 62.516 1.00 96.56 195 ALA A N 1
ATOM 1534 C CA . ALA A 1 195 ? -51.932 -5.382 62.709 1.00 96.56 195 ALA A CA 1
ATOM 1535 C C . ALA A 1 195 ? -51.965 -6.068 64.084 1.00 96.56 195 ALA A C 1
ATOM 1537 O O . ALA A 1 195 ? -52.967 -5.957 64.788 1.00 96.56 195 ALA A O 1
ATOM 1538 N N . ASN A 1 196 ? -50.853 -6.677 64.503 1.00 96.50 196 ASN A N 1
ATOM 1539 C CA . ASN A 1 196 ? -50.702 -7.296 65.819 1.00 96.50 196 ASN A CA 1
ATOM 1540 C C . ASN A 1 196 ? -50.843 -6.259 66.941 1.00 96.50 196 ASN A C 1
ATOM 1542 O O . ASN A 1 196 ? -51.652 -6.454 67.839 1.00 96.50 196 ASN A O 1
ATOM 1546 N N . VAL A 1 197 ? -50.153 -5.113 66.854 1.00 96.69 197 VAL A N 1
ATOM 1547 C CA . VAL A 1 197 ? -50.298 -4.015 67.829 1.00 96.69 197 VAL A CA 1
ATOM 1548 C C . VAL A 1 197 ? -51.752 -3.544 67.913 1.00 96.69 197 VAL A C 1
ATOM 1550 O O . VAL A 1 197 ? -52.279 -3.420 69.013 1.00 96.69 197 VAL A O 1
ATOM 1553 N N . LYS A 1 198 ? -52.441 -3.353 66.778 1.00 96.88 198 LYS A N 1
ATOM 1554 C CA . LYS A 1 198 ? -53.876 -3.015 66.775 1.00 96.88 198 LYS A CA 1
ATOM 1555 C C . LYS A 1 198 ? -54.723 -4.087 67.470 1.00 96.88 198 LYS A C 1
ATOM 1557 O O . LYS A 1 198 ? -55.569 -3.738 68.291 1.00 96.88 198 LYS A O 1
ATOM 1562 N N . ALA A 1 199 ? -54.486 -5.365 67.177 1.00 95.75 199 ALA A N 1
ATOM 1563 C CA . ALA A 1 199 ? -55.209 -6.475 67.791 1.00 95.75 199 ALA A CA 1
ATOM 1564 C C . ALA A 1 199 ? -54.987 -6.543 69.312 1.00 95.75 199 ALA A C 1
ATOM 1566 O O . ALA A 1 199 ? -55.961 -6.665 70.052 1.00 95.75 199 ALA A O 1
ATOM 1567 N N . GLU A 1 200 ? -53.749 -6.386 69.792 1.00 93.50 200 GLU A N 1
ATOM 1568 C CA . GLU A 1 200 ? -53.474 -6.349 71.233 1.00 93.50 200 GLU A CA 1
ATOM 1569 C C . GLU A 1 200 ? -54.064 -5.099 71.899 1.00 93.50 200 GLU A C 1
ATOM 1571 O O . GLU A 1 200 ? -54.650 -5.222 72.969 1.00 93.50 200 GLU A O 1
ATOM 1576 N N . THR A 1 201 ? -54.029 -3.915 71.268 1.00 95.88 201 THR A N 1
ATOM 1577 C CA . THR A 1 201 ? -54.709 -2.725 71.829 1.00 95.88 201 THR A CA 1
ATOM 1578 C C . THR A 1 201 ? -56.227 -2.897 71.914 1.00 95.88 201 THR A C 1
ATOM 1580 O O . THR A 1 201 ? -56.838 -2.440 72.877 1.00 95.88 201 THR A O 1
ATOM 1583 N N . ALA A 1 202 ? -56.847 -3.602 70.960 1.00 95.25 202 ALA A N 1
ATOM 1584 C CA . ALA A 1 202 ? -58.274 -3.912 71.009 1.00 95.25 202 ALA A CA 1
ATOM 1585 C C . ALA A 1 202 ? -58.603 -4.920 72.124 1.00 95.25 202 ALA A C 1
ATOM 1587 O O . ALA A 1 202 ? -59.572 -4.724 72.853 1.00 95.25 202 ALA A O 1
ATOM 1588 N N . ARG A 1 203 ? -57.775 -5.959 72.307 1.00 94.94 203 ARG A N 1
ATOM 1589 C CA . ARG A 1 203 ? -57.910 -6.917 73.419 1.00 94.94 203 ARG A CA 1
ATOM 1590 C C . ARG A 1 203 ? -57.674 -6.267 74.780 1.00 94.94 203 ARG A C 1
ATOM 1592 O O . ARG A 1 203 ? -58.388 -6.590 75.720 1.00 94.94 203 ARG A O 1
ATOM 1599 N N . ALA A 1 204 ? -56.701 -5.361 74.886 1.00 93.62 204 ALA A N 1
ATOM 1600 C CA . ALA A 1 204 ? -56.450 -4.587 76.097 1.00 93.62 204 ALA A CA 1
ATOM 1601 C C . ALA A 1 204 ? -57.676 -3.734 76.452 1.00 93.62 204 ALA A C 1
ATOM 1603 O O . ALA A 1 204 ? -58.186 -3.861 77.558 1.00 93.62 204 ALA A O 1
ATOM 1604 N N . GLY A 1 205 ? -58.230 -2.985 75.490 1.00 95.00 205 GLY A N 1
ATOM 1605 C CA . GLY A 1 205 ? -59.468 -2.224 75.691 1.00 95.00 205 GLY A CA 1
ATOM 1606 C C . GLY A 1 205 ? -60.686 -3.099 76.027 1.00 95.00 205 GLY A C 1
ATOM 1607 O O . GLY A 1 205 ? -61.519 -2.707 76.840 1.00 95.00 205 GLY A O 1
ATOM 1608 N N . GLU A 1 206 ? -60.792 -4.311 75.468 1.00 94.50 206 GLU A N 1
ATOM 1609 C CA . GLU A 1 206 ? -61.834 -5.268 75.868 1.00 94.50 206 GLU A CA 1
ATOM 1610 C C . GLU A 1 206 ? -61.627 -5.770 77.308 1.00 94.50 206 GLU A C 1
ATOM 1612 O O . GLU A 1 206 ? -62.588 -5.878 78.067 1.00 94.50 206 GLU A O 1
ATOM 1617 N N . MET A 1 207 ? -60.384 -6.050 77.711 1.00 91.25 207 MET A N 1
ATOM 1618 C CA . MET A 1 207 ? -60.053 -6.439 79.084 1.00 91.25 207 MET A CA 1
ATOM 1619 C C . MET A 1 207 ? -60.290 -5.297 80.080 1.00 91.25 207 MET A C 1
ATOM 1621 O O . MET A 1 207 ? -60.868 -5.549 81.130 1.00 91.25 207 MET A O 1
ATOM 1625 N N . GLU A 1 208 ? -59.957 -4.050 79.742 1.00 93.31 208 GLU A N 1
ATOM 1626 C CA . GLU A 1 208 ? -60.301 -2.857 80.533 1.00 93.31 208 GLU A CA 1
ATOM 1627 C C . GLU A 1 208 ? -61.824 -2.688 80.675 1.00 93.31 208 GLU A C 1
ATOM 1629 O O . GLU A 1 208 ? -62.329 -2.422 81.768 1.00 93.31 208 GLU A O 1
ATOM 1634 N N . LEU A 1 209 ? -62.592 -2.911 79.602 1.00 94.25 209 LEU A N 1
ATOM 1635 C CA . LEU A 1 209 ? -64.057 -2.851 79.650 1.00 94.25 209 LEU A CA 1
ATOM 1636 C C . LEU A 1 209 ? -64.666 -3.993 80.489 1.00 94.25 209 LEU A C 1
ATOM 1638 O O . LEU A 1 209 ? -65.677 -3.806 81.168 1.00 94.25 209 LEU A O 1
ATOM 1642 N N . ARG A 1 210 ? -64.047 -5.180 80.478 1.00 93.69 210 ARG A N 1
ATOM 1643 C CA . ARG A 1 210 ? -64.428 -6.296 81.359 1.00 93.69 210 ARG A CA 1
ATOM 1644 C C . ARG A 1 210 ? -64.096 -5.988 82.818 1.00 93.69 210 ARG A C 1
ATOM 1646 O O . ARG A 1 210 ? -64.983 -6.141 83.649 1.00 93.69 210 ARG A O 1
ATOM 1653 N N . LEU A 1 211 ? -62.889 -5.489 83.103 1.00 93.25 211 LEU A N 1
ATOM 1654 C CA . LEU A 1 211 ? -62.444 -5.089 84.442 1.00 93.25 211 LEU A CA 1
ATOM 1655 C C . LEU A 1 211 ? -63.355 -4.011 85.029 1.00 93.25 211 LEU A C 1
ATOM 1657 O O . LEU A 1 211 ? -63.925 -4.236 86.086 1.00 93.25 211 LEU A O 1
ATOM 1661 N N . THR A 1 212 ? -63.613 -2.916 84.313 1.00 94.00 212 THR A N 1
ATOM 1662 C CA . THR A 1 212 ? -64.564 -1.877 84.763 1.00 94.00 212 THR A CA 1
ATOM 1663 C C . THR A 1 212 ? -65.988 -2.421 84.955 1.00 94.00 212 THR A C 1
ATOM 1665 O O . THR A 1 212 ? -66.708 -2.009 85.867 1.00 94.00 212 THR A O 1
ATOM 1668 N N . GLY A 1 213 ? -66.404 -3.404 84.149 1.00 94.31 213 GLY A N 1
ATOM 1669 C CA . GLY A 1 213 ? -67.665 -4.126 84.328 1.00 94.31 213 GLY A CA 1
ATOM 1670 C C . GLY A 1 213 ? -67.689 -5.098 85.519 1.00 94.31 213 GLY A C 1
ATOM 1671 O O . GLY A 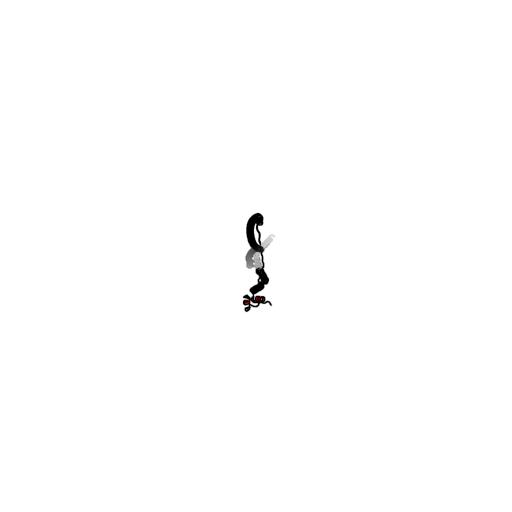1 213 ? -68.765 -5.346 86.072 1.00 94.31 213 GLY A O 1
ATOM 1672 N N . ASP A 1 214 ? -66.550 -5.678 85.904 1.00 91.38 214 ASP A N 1
ATOM 1673 C CA . ASP A 1 214 ? -66.368 -6.497 87.110 1.00 91.38 214 ASP A CA 1
ATOM 1674 C C . ASP A 1 214 ? -66.275 -5.604 88.361 1.00 91.38 214 ASP A C 1
ATOM 1676 O O . ASP A 1 214 ? -66.981 -5.868 89.328 1.00 91.38 214 ASP A O 1
ATOM 1680 N N . GLU A 1 215 ? -65.532 -4.494 88.318 1.00 93.31 215 GLU A N 1
ATOM 1681 C CA . GLU A 1 215 ? -65.461 -3.447 89.351 1.00 93.31 215 GLU A CA 1
ATOM 1682 C C . GLU A 1 215 ? -66.847 -2.867 89.656 1.00 93.31 215 GLU A C 1
ATOM 1684 O O . GLU A 1 215 ? -67.261 -2.806 90.812 1.00 93.31 215 GLU A O 1
ATOM 1689 N N . ALA A 1 216 ? -67.633 -2.524 88.629 1.00 93.00 216 ALA A N 1
ATOM 1690 C CA . ALA A 1 216 ? -69.005 -2.053 88.813 1.00 93.00 216 ALA A CA 1
ATOM 1691 C C . ALA A 1 216 ? -69.907 -3.115 89.472 1.00 93.00 216 ALA A C 1
ATOM 1693 O O . ALA A 1 216 ? -70.760 -2.780 90.299 1.00 93.00 216 ALA A O 1
ATOM 1694 N N . ARG A 1 217 ? -69.721 -4.403 89.146 1.00 93.75 217 ARG A N 1
ATOM 1695 C CA . ARG A 1 217 ? -70.418 -5.517 89.813 1.00 93.75 217 ARG A CA 1
ATOM 1696 C C . ARG A 1 217 ? -69.933 -5.708 91.249 1.00 93.75 217 ARG A C 1
ATOM 1698 O O . ARG A 1 217 ? -70.763 -5.933 92.127 1.00 93.75 217 ARG A O 1
ATOM 1705 N N . MET A 1 218 ? -68.637 -5.560 91.505 1.00 91.94 218 MET A N 1
ATOM 1706 C CA . MET A 1 218 ? -68.040 -5.617 92.835 1.00 91.94 218 MET A CA 1
ATOM 1707 C C . MET A 1 218 ? -68.598 -4.495 93.715 1.00 91.94 218 MET A C 1
ATOM 1709 O O . MET A 1 218 ? -69.168 -4.791 94.757 1.00 91.94 218 MET A O 1
ATOM 1713 N N . HIS A 1 219 ? -68.620 -3.248 93.239 1.00 92.31 219 HIS A N 1
ATOM 1714 C CA . HIS A 1 219 ? -69.271 -2.129 93.924 1.00 92.31 219 HIS A CA 1
ATOM 1715 C C . HIS A 1 219 ? -70.777 -2.343 94.142 1.00 92.31 219 HIS A C 1
ATOM 1717 O O . HIS A 1 219 ? -71.319 -1.932 95.168 1.00 92.31 219 HIS A O 1
ATOM 1723 N N . GLN A 1 220 ? -71.498 -2.999 93.226 1.00 92.62 220 GLN A N 1
ATOM 1724 C CA . GLN A 1 220 ? -72.897 -3.376 93.474 1.00 92.62 220 GLN A CA 1
ATOM 1725 C C . GLN A 1 220 ? -73.030 -4.434 94.579 1.00 92.62 220 GLN A C 1
ATOM 1727 O O . GLN A 1 220 ? -73.972 -4.363 95.370 1.00 92.62 220 GLN A O 1
ATOM 1732 N N . LEU A 1 221 ? -72.111 -5.400 94.650 1.00 90.56 221 LEU A N 1
ATOM 1733 C CA . LEU A 1 221 ? -72.067 -6.410 95.708 1.00 90.56 221 LEU A CA 1
ATOM 1734 C C . LEU A 1 221 ? -71.658 -5.801 97.054 1.00 90.56 221 LEU A C 1
ATOM 1736 O O . LEU A 1 221 ? -72.323 -6.083 98.042 1.00 90.56 221 LEU A O 1
ATOM 1740 N N . GLU A 1 222 ? -70.673 -4.905 97.090 1.00 91.62 222 GLU A N 1
ATOM 1741 C CA . GLU A 1 222 ? -70.293 -4.114 98.268 1.00 91.62 222 GLU A CA 1
ATOM 1742 C C . GLU A 1 222 ? -71.469 -3.275 98.775 1.00 91.62 222 GLU A C 1
ATOM 1744 O O . GLU A 1 222 ? -71.787 -3.313 99.957 1.00 91.62 222 GLU A O 1
ATOM 1749 N N . ASN A 1 223 ? -72.191 -2.582 97.887 1.00 92.00 223 ASN A N 1
ATOM 1750 C CA . ASN A 1 223 ? -73.384 -1.817 98.259 1.00 92.00 223 ASN A CA 1
ATOM 1751 C C . ASN A 1 223 ? -74.537 -2.708 98.753 1.00 92.00 223 ASN A C 1
ATOM 1753 O O . ASN A 1 223 ? -75.300 -2.296 99.626 1.00 92.00 223 ASN A O 1
ATOM 1757 N N . ARG A 1 224 ? -74.700 -3.926 98.215 1.00 91.88 224 ARG A N 1
ATOM 1758 C CA . ARG A 1 224 ? -75.669 -4.909 98.738 1.00 91.88 224 ARG A CA 1
ATOM 1759 C C . ARG A 1 224 ? -75.237 -5.446 100.096 1.00 91.88 224 ARG A C 1
ATOM 1761 O O . ARG A 1 224 ? -76.073 -5.526 100.987 1.00 91.88 224 ARG A O 1
ATOM 1768 N N . LEU A 1 225 ? -73.953 -5.754 100.264 1.00 88.88 225 LEU A N 1
ATOM 1769 C CA . LEU A 1 225 ? -73.374 -6.192 101.527 1.00 88.88 225 LEU A CA 1
ATOM 1770 C C . LEU A 1 225 ? -73.543 -5.104 102.589 1.00 88.88 225 LEU A C 1
ATOM 1772 O O . LEU A 1 225 ? -74.061 -5.404 103.650 1.00 88.88 225 LEU A O 1
ATOM 1776 N N . ALA A 1 226 ? -73.233 -3.844 102.275 1.00 90.06 226 ALA A N 1
ATOM 1777 C CA . ALA A 1 226 ? -73.432 -2.694 103.157 1.00 90.06 226 ALA A CA 1
ATOM 1778 C C . ALA A 1 226 ? -74.908 -2.483 103.544 1.00 90.06 226 ALA A C 1
ATOM 1780 O O . ALA A 1 226 ? -75.207 -2.064 104.659 1.00 90.06 226 ALA A O 1
ATOM 1781 N N . ARG A 1 227 ? -75.852 -2.795 102.643 1.00 90.75 227 ARG A N 1
ATOM 1782 C CA . ARG A 1 227 ? -77.292 -2.774 102.947 1.00 90.75 227 ARG A CA 1
ATOM 1783 C C . ARG A 1 227 ? -77.731 -3.947 103.814 1.00 90.75 227 ARG A C 1
ATOM 1785 O O . ARG A 1 227 ? -78.552 -3.733 104.694 1.00 90.75 227 ARG A O 1
ATOM 1792 N N . GLU A 1 228 ? -77.218 -5.156 103.598 1.00 86.88 228 GLU A N 1
ATOM 1793 C CA . GLU A 1 228 ? -77.525 -6.305 104.462 1.00 86.88 228 GLU A CA 1
ATOM 1794 C C . GLU A 1 228 ? -76.814 -6.221 105.815 1.00 86.88 228 GLU A C 1
ATOM 1796 O O . GLU A 1 228 ? -77.386 -6.654 106.806 1.00 86.88 228 GLU A O 1
ATOM 1801 N N . THR A 1 229 ? -75.622 -5.623 105.913 1.00 88.25 229 THR A N 1
ATOM 1802 C CA . THR A 1 229 ? -74.984 -5.341 107.207 1.00 88.25 229 THR A CA 1
ATOM 1803 C C . THR A 1 229 ? -75.705 -4.222 107.944 1.00 88.25 229 THR A C 1
ATOM 1805 O O . THR A 1 229 ? -75.921 -4.369 109.139 1.00 88.25 229 THR A O 1
ATOM 1808 N N . ALA A 1 230 ? -76.170 -3.168 107.262 1.00 86.12 230 ALA A N 1
ATOM 1809 C CA . ALA A 1 230 ? -77.053 -2.168 107.868 1.00 86.12 230 ALA A CA 1
ATOM 1810 C C . ALA A 1 230 ? -78.391 -2.786 108.308 1.00 86.12 230 ALA A C 1
ATOM 1812 O O . ALA A 1 230 ? -78.787 -2.624 109.454 1.00 86.12 230 ALA A O 1
ATOM 1813 N N . ALA A 1 231 ? -79.046 -3.582 107.456 1.00 87.38 231 ALA A N 1
ATOM 1814 C CA . ALA A 1 231 ? -80.287 -4.270 107.806 1.00 87.38 231 ALA A CA 1
ATOM 1815 C C . ALA A 1 231 ? -80.088 -5.313 108.918 1.00 87.38 231 ALA A C 1
ATOM 1817 O O . ALA A 1 231 ? -80.990 -5.515 109.725 1.00 87.38 231 ALA A O 1
ATOM 1818 N N . ASN A 1 232 ? -78.928 -5.971 108.996 1.00 84.81 232 ASN A N 1
ATOM 1819 C CA . ASN A 1 232 ? -78.570 -6.831 110.122 1.00 84.81 232 ASN A 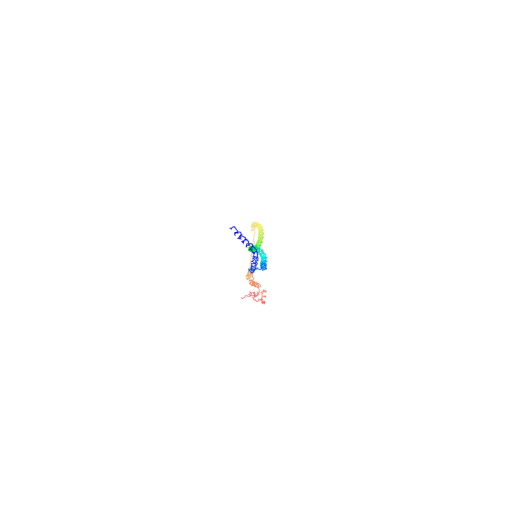CA 1
ATOM 1820 C C . ASN A 1 232 ? -78.282 -6.021 111.383 1.00 84.81 232 ASN A C 1
ATOM 1822 O O . ASN A 1 232 ? -78.776 -6.421 112.422 1.00 84.81 232 ASN A O 1
ATOM 1826 N N . ALA A 1 233 ? -77.609 -4.874 111.309 1.00 84.62 233 ALA A N 1
ATOM 1827 C CA . ALA A 1 233 ? -77.418 -3.980 112.451 1.00 84.62 233 ALA A CA 1
ATOM 1828 C C . ALA A 1 233 ? -78.750 -3.384 112.947 1.00 84.62 233 ALA A C 1
ATOM 1830 O O . ALA A 1 233 ? -78.949 -3.255 114.151 1.00 84.62 233 ALA A O 1
ATOM 1831 N N . ASP A 1 234 ? -79.700 -3.096 112.053 1.00 84.56 234 ASP A N 1
ATOM 1832 C CA . ASP A 1 234 ? -81.072 -2.699 112.394 1.00 84.56 234 ASP A CA 1
ATOM 1833 C C . ASP A 1 234 ? -81.858 -3.872 113.007 1.00 84.56 234 ASP A C 1
ATOM 1835 O O . ASP A 1 234 ? -82.573 -3.689 113.991 1.00 84.56 234 ASP A O 1
ATOM 1839 N N . ARG A 1 235 ? -81.719 -5.096 112.468 1.00 83.50 235 ARG A N 1
ATOM 1840 C CA . ARG A 1 235 ? -82.304 -6.325 113.043 1.00 83.50 235 ARG A CA 1
ATOM 1841 C C . ARG A 1 235 ? -81.698 -6.639 114.410 1.00 83.50 235 ARG A C 1
ATOM 1843 O O . ARG A 1 235 ? -82.446 -7.013 115.303 1.00 83.50 235 ARG A O 1
ATOM 1850 N N . GLU A 1 236 ? -80.391 -6.480 114.586 1.00 82.38 236 GLU A N 1
ATOM 1851 C CA . GLU A 1 236 ? -79.668 -6.638 115.848 1.00 82.38 236 GLU A CA 1
ATOM 1852 C C . GLU A 1 236 ? -80.102 -5.560 116.833 1.00 82.38 236 GLU A C 1
ATOM 1854 O O . GLU A 1 236 ? -80.518 -5.910 117.924 1.00 82.38 236 GLU A O 1
ATOM 1859 N N . SER A 1 237 ? -80.176 -4.290 116.430 1.00 81.69 237 SER A N 1
ATOM 1860 C CA . SER A 1 237 ? -80.712 -3.198 117.257 1.00 81.69 237 SER A CA 1
ATOM 1861 C C . SER A 1 237 ? -82.173 -3.438 117.652 1.00 81.69 237 SER A C 1
ATOM 1863 O O . SER A 1 237 ? -82.560 -3.196 118.792 1.00 81.69 237 SER A O 1
ATOM 1865 N N . ALA A 1 238 ? -83.005 -3.962 116.748 1.00 80.88 238 ALA A N 1
ATOM 1866 C CA . ALA A 1 238 ? -84.388 -4.335 117.038 1.00 80.88 238 ALA A CA 1
ATOM 1867 C C . ALA A 1 238 ? -84.485 -5.597 117.916 1.00 80.88 238 ALA A C 1
ATOM 1869 O O . ALA A 1 238 ? -85.407 -5.715 118.724 1.00 80.88 238 ALA A O 1
ATOM 1870 N N . LEU A 1 239 ? -83.542 -6.535 117.793 1.00 77.00 239 LEU A N 1
ATOM 1871 C CA . LEU A 1 239 ? -83.400 -7.691 118.677 1.00 77.00 239 LEU A CA 1
ATOM 1872 C C . LEU A 1 239 ? -82.838 -7.293 120.040 1.00 77.00 239 LEU A C 1
ATOM 1874 O O . LEU A 1 239 ? -83.249 -7.898 121.017 1.00 77.00 239 LEU A O 1
ATOM 1878 N N . GLU A 1 240 ? -81.984 -6.277 120.139 1.00 77.69 240 GLU A N 1
ATOM 1879 C CA . GLU A 1 240 ? -81.493 -5.684 121.382 1.00 77.69 240 GLU A CA 1
ATOM 1880 C C . GLU A 1 240 ? -82.596 -4.887 122.071 1.00 77.69 240 GLU A C 1
ATOM 1882 O O . GLU A 1 240 ? -82.796 -5.055 123.268 1.00 77.69 240 GLU A O 1
ATOM 1887 N N . GLN A 1 241 ? -83.387 -4.106 121.331 1.00 78.75 241 GLN A N 1
ATOM 1888 C CA . GLN A 1 241 ? -84.592 -3.450 121.848 1.00 78.75 241 GLN A CA 1
ATOM 1889 C C . GLN A 1 241 ? -85.612 -4.488 122.326 1.00 78.75 241 GLN A C 1
ATOM 1891 O O . GLN A 1 241 ? -86.071 -4.407 123.461 1.00 78.75 241 GLN A O 1
ATOM 1896 N N . ARG A 1 242 ? -85.896 -5.533 121.536 1.00 71.06 242 ARG A N 1
ATOM 1897 C CA . ARG A 1 242 ? -86.741 -6.656 121.977 1.00 71.06 242 ARG A CA 1
ATOM 1898 C C . ARG A 1 242 ? -86.105 -7.474 123.095 1.00 71.06 242 ARG A C 1
ATOM 1900 O O . ARG A 1 242 ? -86.834 -8.026 123.905 1.00 71.06 242 ARG A O 1
ATOM 1907 N N . ALA A 1 243 ? -84.782 -7.564 123.189 1.00 74.62 243 ALA A N 1
ATOM 1908 C CA . ALA A 1 243 ? -84.083 -8.226 124.287 1.00 74.62 243 ALA A CA 1
ATOM 1909 C C . ALA A 1 243 ? -84.079 -7.359 125.547 1.00 74.62 243 ALA A C 1
ATOM 1911 O O . ALA A 1 243 ? -84.098 -7.918 126.637 1.00 74.62 243 ALA A O 1
ATOM 1912 N N . ALA A 1 244 ? -84.126 -6.032 125.419 1.00 73.94 244 ALA A N 1
ATOM 1913 C CA . ALA A 1 244 ? -84.322 -5.074 126.496 1.00 73.94 244 ALA A CA 1
ATOM 1914 C C . ALA A 1 244 ? -85.784 -5.075 126.968 1.00 73.94 244 ALA A C 1
ATOM 1916 O O . ALA A 1 244 ? -86.023 -5.126 128.170 1.00 73.94 244 ALA A O 1
ATOM 1917 N N . GLU A 1 245 ? -86.763 -5.155 126.061 1.00 66.69 245 GLU A N 1
ATOM 1918 C CA . GLU A 1 245 ? -88.168 -5.426 126.392 1.00 66.69 245 GLU A CA 1
ATOM 1919 C C . GLU A 1 245 ? -88.323 -6.803 127.041 1.00 66.69 245 GLU A C 1
ATOM 1921 O O . GLU A 1 245 ? -88.941 -6.910 128.091 1.00 66.69 245 GLU A O 1
ATOM 1926 N N . ILE A 1 246 ? -87.701 -7.858 126.507 1.00 66.38 246 ILE A N 1
ATOM 1927 C CA . ILE A 1 246 ? -87.666 -9.191 127.127 1.00 66.38 246 ILE A CA 1
ATOM 1928 C C . ILE A 1 246 ? -86.866 -9.167 128.432 1.00 66.38 246 ILE A C 1
ATOM 1930 O O . ILE A 1 246 ? -87.178 -9.956 129.313 1.00 66.38 246 ILE A O 1
ATOM 1934 N N . ALA A 1 247 ? -85.887 -8.281 128.626 1.00 63.47 247 ALA A N 1
ATOM 1935 C CA . ALA A 1 247 ? -85.184 -8.093 129.895 1.00 63.47 247 ALA A CA 1
ATOM 1936 C C . ALA A 1 247 ? -86.043 -7.325 130.906 1.00 63.47 247 ALA A C 1
ATOM 1938 O O . ALA A 1 247 ? -85.979 -7.620 132.097 1.00 63.47 247 ALA A O 1
ATOM 1939 N N . HIS A 1 248 ? -86.894 -6.407 130.449 1.00 63.22 248 HIS A N 1
ATOM 1940 C CA . HIS A 1 248 ? -87.834 -5.657 131.272 1.00 63.22 248 HIS A CA 1
ATOM 1941 C C . HIS A 1 248 ? -89.047 -6.524 131.649 1.00 63.22 248 HIS A C 1
ATOM 1943 O O . HIS A 1 248 ? -89.369 -6.649 132.829 1.00 63.22 248 HIS A O 1
ATOM 1949 N N . LEU A 1 249 ? -89.613 -7.271 130.704 1.00 54.81 249 LEU A N 1
ATOM 1950 C CA . LEU A 1 249 ? -90.583 -8.343 130.932 1.00 54.81 249 LEU A CA 1
ATOM 1951 C C . LEU A 1 249 ? -89.962 -9.479 131.757 1.00 54.81 249 LEU A C 1
ATOM 1953 O O . LEU A 1 249 ? -90.610 -9.995 132.660 1.00 54.81 249 LEU A O 1
ATOM 1957 N N . ARG A 1 250 ? -88.678 -9.821 131.568 1.00 55.28 250 ARG A N 1
ATOM 1958 C CA . ARG A 1 250 ? -87.944 -10.698 132.498 1.00 55.28 250 ARG A CA 1
ATOM 1959 C C . ARG A 1 250 ? -87.694 -10.036 133.839 1.00 55.28 250 ARG A C 1
ATOM 1961 O O . ARG A 1 250 ? -87.602 -10.782 134.790 1.00 55.28 250 ARG A O 1
ATOM 1968 N N . SER A 1 251 ? -87.611 -8.717 133.990 1.00 52.22 251 SER A N 1
ATOM 1969 C CA . SER A 1 251 ? -87.558 -8.090 135.321 1.00 52.22 251 SER A CA 1
ATOM 1970 C C . SER A 1 251 ? -88.913 -8.193 136.027 1.00 52.22 251 SER A C 1
ATOM 1972 O O . SER A 1 251 ? -88.953 -8.535 137.207 1.00 52.22 251 SER A O 1
ATOM 1974 N N . GLN A 1 252 ? -90.018 -8.069 135.281 1.00 47.69 252 GLN A N 1
ATOM 1975 C CA . GLN A 1 252 ? -91.364 -8.370 135.773 1.00 47.69 252 GLN A CA 1
ATOM 1976 C C . GLN A 1 252 ? -91.532 -9.866 136.103 1.00 47.69 252 GLN A C 1
ATOM 1978 O O . GLN A 1 252 ? -92.094 -10.196 137.142 1.00 47.69 252 GLN A O 1
ATOM 1983 N N . VAL A 1 253 ? -90.966 -10.781 135.308 1.00 49.66 253 VAL A N 1
ATOM 1984 C CA . VAL A 1 253 ? -91.021 -12.242 135.535 1.00 49.66 253 VAL A CA 1
ATOM 1985 C C . VAL A 1 253 ? -89.950 -12.746 136.521 1.00 49.66 253 VAL A C 1
ATOM 1987 O O . VAL A 1 253 ? -90.120 -13.799 137.120 1.00 49.66 253 VAL A O 1
ATOM 1990 N N . LYS A 1 254 ? -88.875 -11.998 136.795 1.00 43.94 254 LYS A N 1
ATOM 1991 C CA . LYS A 1 254 ? -87.803 -12.351 137.756 1.00 43.94 254 LYS A CA 1
ATOM 1992 C C . LYS A 1 254 ? -88.145 -11.975 139.199 1.00 43.94 254 LYS A C 1
ATOM 1994 O O . LYS A 1 254 ? -87.435 -12.375 140.116 1.00 43.94 254 LYS A O 1
ATOM 1999 N N . THR A 1 255 ? -89.307 -11.359 139.417 1.00 39.53 255 THR A N 1
ATOM 2000 C CA . THR A 1 255 ? -90.027 -11.503 140.692 1.00 39.53 255 THR A CA 1
ATOM 2001 C C . THR A 1 255 ? -90.595 -12.926 140.892 1.00 39.53 255 THR A C 1
ATOM 2003 O O . THR A 1 255 ? -91.063 -13.240 141.983 1.00 39.53 255 THR A O 1
ATOM 2006 N N . ARG A 1 256 ? -90.533 -13.818 139.878 1.00 33.62 256 ARG A N 1
ATOM 2007 C CA . ARG A 1 256 ? -91.034 -15.212 139.891 1.00 33.62 256 ARG A CA 1
ATOM 2008 C C . ARG A 1 256 ? -90.216 -16.211 139.018 1.00 33.62 256 ARG A C 1
ATOM 2010 O O . ARG A 1 256 ? -90.749 -16.757 138.056 1.00 33.62 256 ARG A O 1
ATOM 2017 N N . GLY A 1 257 ? -88.971 -16.561 139.386 1.00 27.05 257 GLY A N 1
ATOM 2018 C CA . GLY A 1 257 ? -88.317 -17.818 138.913 1.00 27.05 257 GLY A CA 1
ATOM 2019 C C . GLY A 1 257 ? -86.856 -17.733 138.416 1.00 27.05 257 GLY A C 1
ATOM 2020 O O . GLY A 1 2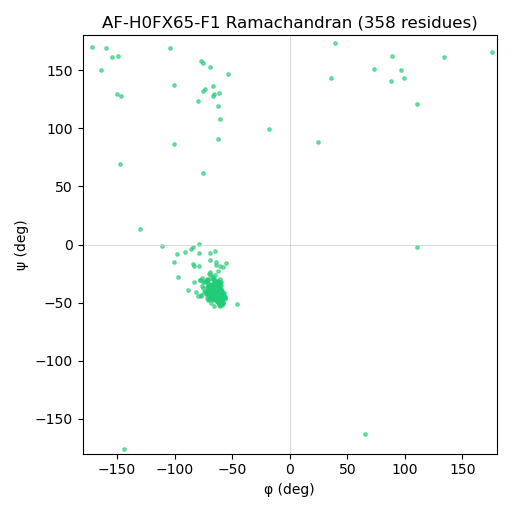57 ? -86.359 -16.650 138.119 1.00 27.05 257 GLY A O 1
ATOM 2021 N N . ALA A 1 258 ? -86.136 -18.874 138.355 1.00 27.81 258 ALA A N 1
ATOM 2022 C CA . ALA A 1 258 ? -84.660 -18.919 138.230 1.00 27.81 258 ALA A CA 1
ATOM 2023 C C . ALA A 1 258 ? -84.047 -20.137 137.467 1.00 27.81 258 ALA A C 1
ATOM 2025 O O . ALA A 1 258 ? -84.659 -21.199 137.435 1.00 27.81 258 ALA A O 1
ATOM 2026 N N . LYS A 1 259 ? -82.764 -19.991 137.029 1.00 30.50 259 LYS A N 1
ATOM 2027 C CA . LYS A 1 259 ? -81.774 -21.004 136.503 1.00 30.50 259 LYS A CA 1
ATOM 2028 C C . LYS A 1 259 ? -82.036 -21.556 135.059 1.00 30.50 259 LYS A C 1
ATOM 2030 O O . LYS A 1 259 ? -83.186 -21.576 134.658 1.00 30.50 259 LYS A O 1
ATOM 2035 N N . ARG A 1 260 ? -81.065 -21.992 134.205 1.00 30.00 260 ARG A N 1
ATOM 2036 C CA . ARG A 1 260 ? -79.575 -22.214 134.266 1.00 30.00 260 ARG A CA 1
ATOM 2037 C C . ARG A 1 260 ? -78.894 -22.372 132.847 1.00 30.00 260 ARG A C 1
ATOM 2039 O O . ARG A 1 260 ? -79.548 -22.929 131.986 1.00 30.00 260 ARG A O 1
ATOM 2046 N N . SER A 1 261 ? -77.602 -21.971 132.693 1.00 32.59 261 SER A N 1
ATOM 2047 C CA . SER A 1 261 ? -76.431 -22.453 131.839 1.00 32.59 261 SER A CA 1
ATOM 2048 C C . SER A 1 261 ? -76.521 -22.950 130.350 1.00 32.59 261 SER A C 1
ATOM 2050 O O . SER A 1 261 ? -77.607 -23.311 129.933 1.00 32.59 261 SER A O 1
ATOM 2052 N N . LYS A 1 262 ? -75.430 -23.249 129.574 1.00 33.38 262 LYS A N 1
ATOM 2053 C CA . LYS A 1 262 ? -74.135 -22.602 129.100 1.00 33.38 262 LYS A CA 1
ATOM 2054 C C . LYS A 1 262 ? -73.257 -23.635 128.268 1.00 33.38 262 LYS A C 1
ATOM 2056 O O . LYS A 1 262 ? -73.497 -24.816 128.473 1.00 33.38 262 LYS A O 1
ATOM 2061 N N . HIS A 1 263 ? -72.207 -23.205 127.507 1.00 29.12 263 HIS A N 1
ATOM 2062 C CA . HIS A 1 263 ? -71.058 -23.953 126.828 1.00 29.12 263 HIS A CA 1
ATOM 2063 C C . HIS A 1 263 ? -71.189 -24.340 125.313 1.00 29.12 263 HIS A C 1
ATOM 2065 O O . HIS A 1 263 ? -72.332 -24.467 124.889 1.00 29.12 263 HIS A O 1
ATOM 2071 N N . ALA A 1 264 ? -70.169 -24.461 124.409 1.00 31.48 264 ALA A N 1
ATOM 2072 C CA . ALA A 1 264 ? -68.655 -24.519 124.382 1.00 31.48 264 ALA A CA 1
ATOM 2073 C C . ALA A 1 264 ? -68.009 -25.952 124.266 1.00 31.48 264 ALA A C 1
ATOM 2075 O O . ALA A 1 264 ? -68.559 -26.844 124.908 1.00 31.48 264 ALA A O 1
ATOM 2076 N N . ASP A 1 265 ? -66.881 -26.289 123.569 1.00 31.55 265 ASP A N 1
ATOM 2077 C CA . ASP A 1 265 ? -65.930 -25.608 122.613 1.00 31.55 265 ASP A CA 1
ATOM 2078 C C . ASP A 1 265 ? -64.870 -26.580 121.934 1.00 31.55 265 ASP A C 1
ATOM 2080 O O . ASP A 1 265 ? -64.725 -27.692 122.437 1.00 31.55 265 ASP A O 1
ATOM 2084 N N . GLY A 1 266 ? -64.072 -26.164 120.901 1.00 33.69 266 GLY A N 1
ATOM 2085 C CA . GLY A 1 266 ? -62.640 -26.612 120.672 1.00 33.69 266 GLY A CA 1
ATOM 2086 C C . GLY A 1 266 ? -62.108 -27.538 119.500 1.00 33.69 266 GLY A C 1
ATOM 2087 O O . GLY A 1 266 ? -62.493 -28.695 119.401 1.00 33.69 266 GLY A O 1
ATOM 2088 N N . HIS A 1 267 ? -61.155 -27.014 118.681 1.00 36.38 267 HIS A N 1
ATOM 2089 C CA . HIS A 1 267 ? -59.754 -27.402 118.235 1.00 36.38 267 HIS A CA 1
ATOM 2090 C C . HIS A 1 267 ? -59.098 -28.826 117.941 1.00 36.38 267 HIS A C 1
ATOM 2092 O O . HIS A 1 267 ? -59.238 -29.762 118.718 1.00 36.38 267 HIS A O 1
ATOM 2098 N N . ASP A 1 268 ? -58.216 -28.846 116.892 1.00 33.75 268 ASP A N 1
ATOM 2099 C CA . ASP A 1 268 ? -56.751 -29.245 116.751 1.00 33.75 268 ASP A CA 1
ATOM 2100 C C . ASP A 1 268 ? -56.053 -30.635 116.451 1.00 33.75 268 ASP A C 1
ATOM 2102 O O . ASP A 1 268 ? -56.326 -31.664 117.060 1.00 33.75 268 ASP A O 1
ATOM 2106 N N . ALA A 1 269 ? -54.971 -30.520 115.619 1.00 34.91 269 ALA A N 1
ATOM 2107 C CA . ALA A 1 269 ? -53.573 -31.090 115.653 1.00 34.91 269 ALA A CA 1
ATOM 2108 C C . ALA A 1 269 ? -53.115 -32.465 115.031 1.00 34.91 269 ALA A C 1
ATOM 2110 O O . ALA A 1 269 ? -53.920 -33.312 114.660 1.00 34.91 269 ALA A O 1
ATOM 2111 N N . ALA A 1 270 ? -51.774 -32.622 114.845 1.00 38.00 270 ALA A N 1
ATOM 2112 C CA . ALA A 1 270 ? -51.046 -33.564 113.940 1.00 38.00 270 ALA A CA 1
ATOM 2113 C C . ALA A 1 270 ? -49.694 -34.146 114.498 1.00 38.00 270 ALA A C 1
ATOM 2115 O O . ALA A 1 270 ? -49.333 -33.835 115.633 1.00 38.00 270 ALA A O 1
ATOM 2116 N N . THR A 1 271 ? -48.928 -34.947 113.712 1.00 38.81 271 THR A N 1
ATOM 2117 C CA . THR A 1 271 ? -47.629 -35.593 114.103 1.00 38.81 271 THR A CA 1
ATOM 2118 C C . THR A 1 271 ? -46.665 -35.918 112.921 1.00 38.81 271 THR A C 1
ATOM 2120 O O . THR A 1 271 ? -47.116 -36.005 111.782 1.00 38.81 271 THR A O 1
ATOM 2123 N N . GLU A 1 272 ? -45.356 -36.128 113.188 1.00 38.78 272 GLU A N 1
ATOM 2124 C CA . GLU A 1 272 ? -44.239 -36.297 112.206 1.00 38.78 272 GLU A CA 1
ATOM 2125 C C . GLU A 1 272 ? -43.713 -37.748 111.988 1.00 38.78 272 GLU A C 1
ATOM 2127 O O . GLU A 1 272 ? -44.011 -38.651 112.771 1.00 38.78 272 GLU A O 1
ATOM 2132 N N . GLY A 1 273 ? -42.871 -37.959 110.954 1.00 37.38 273 GLY A N 1
ATOM 2133 C CA . GLY A 1 273 ? -42.158 -39.215 110.632 1.00 37.38 273 GLY A CA 1
ATOM 2134 C C . GLY A 1 273 ? -40.920 -39.020 109.722 1.00 37.38 273 GLY A C 1
ATOM 2135 O O . GLY A 1 273 ? -40.721 -37.931 109.196 1.00 37.38 273 GLY A O 1
ATOM 2136 N N . LEU A 1 274 ? -40.080 -40.061 109.564 1.00 47.47 274 LEU A N 1
ATOM 2137 C CA . LEU A 1 274 ? -38.713 -40.007 108.988 1.00 47.47 274 LEU A CA 1
ATOM 2138 C C . LEU A 1 274 ? -38.578 -39.354 107.591 1.00 47.47 274 LEU A C 1
ATOM 2140 O O . LEU A 1 274 ? -39.412 -39.540 106.702 1.00 47.47 274 LEU A O 1
ATOM 2144 N N . ASP A 1 275 ? -37.433 -38.688 107.390 1.00 60.69 275 ASP A N 1
ATOM 2145 C CA . ASP A 1 275 ? -37.118 -37.766 106.286 1.00 60.69 275 ASP A CA 1
ATOM 2146 C C . ASP A 1 275 ? -36.828 -38.435 104.922 1.00 60.69 275 ASP A C 1
ATOM 2148 O O . ASP A 1 275 ? -35.766 -38.301 104.315 1.00 60.69 275 ASP A O 1
ATOM 2152 N N . THR A 1 276 ? -37.826 -39.149 104.400 1.00 60.66 276 THR A N 1
ATOM 2153 C CA . THR A 1 276 ? -37.900 -39.538 102.975 1.00 60.66 276 THR A CA 1
ATOM 2154 C C . THR A 1 276 ? -38.164 -38.335 102.055 1.00 60.66 276 THR A C 1
ATOM 2156 O O . THR A 1 276 ? -37.994 -38.419 100.837 1.00 60.66 276 THR A O 1
ATOM 2159 N N . THR A 1 277 ? -38.558 -37.203 102.642 1.00 67.81 277 THR A N 1
ATOM 2160 C CA . THR A 1 277 ? -38.835 -35.920 101.994 1.00 67.81 277 THR A CA 1
ATOM 2161 C C . THR A 1 277 ? -37.577 -35.252 101.442 1.00 67.81 277 THR A C 1
ATOM 2163 O O . THR A 1 277 ? -37.548 -34.949 100.252 1.00 67.81 277 THR A O 1
ATOM 2166 N N . ALA A 1 278 ? -36.504 -35.110 102.224 1.00 69.75 278 ALA A N 1
ATOM 2167 C CA . ALA A 1 278 ? -35.274 -34.461 101.765 1.00 69.75 278 ALA A CA 1
ATOM 2168 C C . ALA A 1 278 ? -34.614 -35.189 100.578 1.00 69.75 278 ALA A C 1
ATOM 2170 O O . ALA A 1 278 ? -34.169 -34.544 99.628 1.00 69.75 278 ALA A O 1
ATOM 2171 N N . LEU A 1 279 ? -34.602 -36.530 100.585 1.00 69.62 279 LEU A N 1
ATOM 2172 C CA . LEU A 1 279 ? -34.069 -37.323 99.467 1.00 69.62 279 LEU A CA 1
ATOM 2173 C C . LEU A 1 279 ? -34.965 -37.233 98.218 1.00 69.62 279 LEU A C 1
ATOM 2175 O O . LEU A 1 279 ? -34.462 -37.155 97.096 1.00 69.62 279 LEU A O 1
ATOM 2179 N N . SER A 1 280 ? -36.290 -37.193 98.404 1.00 75.38 280 SER A N 1
ATOM 2180 C CA . SER A 1 280 ? -37.250 -36.925 97.326 1.00 75.38 280 SER A CA 1
ATOM 2181 C C . SER A 1 280 ? -37.019 -35.551 96.689 1.00 75.38 280 SER A C 1
ATOM 2183 O O . SER A 1 280 ? -37.034 -35.436 95.462 1.00 75.38 280 SER A O 1
ATOM 2185 N N . ASP A 1 281 ? -36.775 -34.521 97.498 1.00 79.31 281 ASP A N 1
ATOM 2186 C CA . ASP A 1 281 ? -36.611 -33.145 97.029 1.00 79.31 281 ASP A CA 1
ATOM 2187 C C . ASP A 1 281 ? -35.251 -32.907 96.352 1.00 79.31 281 ASP A C 1
ATOM 2189 O O . ASP A 1 281 ? -35.200 -32.240 95.317 1.00 79.31 281 ASP A O 1
ATOM 2193 N N . ASP A 1 282 ? -34.157 -33.512 96.833 1.00 79.31 282 ASP A N 1
ATOM 2194 C CA . ASP A 1 282 ? -32.863 -33.492 96.129 1.00 79.31 282 ASP A CA 1
ATOM 2195 C C . ASP A 1 282 ? -32.961 -34.176 94.752 1.00 79.31 282 ASP A C 1
ATOM 2197 O O . ASP A 1 282 ? -32.592 -33.589 93.732 1.00 79.31 282 ASP A O 1
ATOM 2201 N N . LEU A 1 283 ? -33.571 -35.367 94.672 1.00 82.31 283 LEU A N 1
ATOM 2202 C CA . LEU A 1 283 ? -33.819 -36.041 93.390 1.00 82.31 283 LEU A CA 1
ATOM 2203 C C . LEU A 1 283 ? -34.724 -35.212 92.462 1.00 82.31 283 LEU A C 1
ATOM 2205 O O . LEU A 1 283 ? -34.492 -35.174 91.250 1.00 82.31 283 LEU A O 1
ATOM 2209 N N . ARG A 1 284 ? -35.722 -34.502 93.010 1.00 83.19 284 ARG A N 1
ATOM 2210 C CA . ARG A 1 284 ? -36.585 -33.584 92.249 1.00 83.19 284 ARG A CA 1
ATOM 2211 C C . ARG A 1 284 ? -35.784 -32.427 91.648 1.00 83.19 284 ARG A C 1
ATOM 2213 O O . ARG A 1 284 ? -35.944 -32.142 90.462 1.00 83.19 284 ARG A O 1
ATOM 2220 N N . ASN A 1 285 ? -34.914 -31.808 92.445 1.00 84.75 285 ASN A N 1
ATOM 2221 C CA . ASN A 1 285 ? -34.087 -30.665 92.052 1.00 84.75 285 ASN A CA 1
ATOM 2222 C C . ASN A 1 285 ? -33.000 -31.050 91.036 1.00 84.75 285 ASN A C 1
ATOM 2224 O O . ASN A 1 285 ? -32.738 -30.306 90.089 1.00 84.75 285 ASN A O 1
ATOM 2228 N N . ARG A 1 286 ? -32.400 -32.240 91.168 1.00 82.81 286 ARG A N 1
ATOM 2229 C CA . ARG A 1 286 ? -31.464 -32.774 90.165 1.00 82.81 286 ARG A CA 1
ATOM 2230 C C . ARG A 1 286 ? -32.170 -33.084 88.842 1.00 82.81 286 ARG A C 1
ATOM 2232 O O . ARG A 1 286 ? -31.636 -32.772 87.780 1.00 82.81 286 ARG A O 1
ATOM 2239 N N . ALA A 1 287 ? -33.387 -33.631 88.886 1.00 79.81 287 ALA A N 1
ATOM 2240 C CA . ALA A 1 287 ? -34.171 -33.922 87.685 1.00 79.81 287 ALA A CA 1
ATOM 2241 C C . ALA A 1 287 ? -34.619 -32.654 86.929 1.00 79.81 287 ALA A C 1
ATOM 2243 O O . ALA A 1 287 ? -34.591 -32.641 85.696 1.00 79.81 287 ALA A O 1
ATOM 2244 N N . THR A 1 288 ? -34.997 -31.574 87.626 1.00 84.50 288 THR A N 1
ATOM 2245 C CA . THR A 1 288 ? -35.320 -30.290 86.976 1.00 84.50 288 THR A CA 1
ATOM 2246 C C . THR A 1 288 ? -34.081 -29.639 86.363 1.00 84.50 288 THR A C 1
ATOM 2248 O O . THR A 1 288 ? -34.122 -29.271 85.189 1.00 84.50 288 THR A O 1
ATOM 2251 N N . ALA A 1 289 ? -32.957 -29.593 87.087 1.00 82.06 289 ALA A N 1
ATOM 2252 C CA . ALA A 1 289 ? -31.691 -29.075 86.564 1.00 82.06 289 ALA A CA 1
ATOM 2253 C C . ALA A 1 289 ? -31.190 -29.857 85.331 1.00 82.06 289 ALA A C 1
ATOM 2255 O O . ALA A 1 289 ? -30.704 -29.263 84.366 1.00 82.06 289 ALA A O 1
ATOM 2256 N N . LEU A 1 290 ? -31.346 -31.186 85.318 1.00 83.38 290 LEU A N 1
ATOM 2257 C CA . LEU A 1 290 ? -31.002 -32.018 84.163 1.00 83.38 290 LEU A CA 1
ATOM 2258 C C . LEU A 1 290 ? -31.937 -31.768 82.966 1.00 83.38 290 LEU A C 1
ATOM 2260 O O . LEU A 1 290 ? -31.464 -31.697 81.833 1.00 83.38 290 LEU A O 1
ATOM 2264 N N . SER A 1 291 ? -33.238 -31.562 83.200 1.00 81.88 291 SER A N 1
ATOM 2265 C CA . SER A 1 291 ? -34.199 -31.194 82.148 1.00 81.88 291 SER A CA 1
ATOM 2266 C C . SER A 1 291 ? -33.814 -29.879 81.451 1.00 81.88 291 SER A C 1
ATOM 2268 O O . SER A 1 291 ? -33.771 -29.813 80.222 1.00 81.88 291 SER A O 1
ATOM 2270 N N . GLU A 1 292 ? -33.435 -28.851 82.217 1.00 82.44 292 GLU A N 1
ATOM 2271 C CA . GLU A 1 292 ? -32.961 -27.576 81.661 1.00 82.44 292 GLU A CA 1
ATOM 2272 C C . GLU A 1 292 ? -31.653 -27.735 80.867 1.00 82.44 292 GLU A C 1
ATOM 2274 O O . GLU A 1 292 ? -31.522 -27.185 79.769 1.00 82.44 292 GLU A O 1
ATOM 2279 N N . ARG A 1 293 ? -30.701 -28.541 81.363 1.00 78.31 293 ARG A N 1
ATOM 2280 C CA . ARG A 1 293 ? -29.441 -28.836 80.652 1.00 78.31 293 ARG A CA 1
ATOM 2281 C C . ARG A 1 293 ? -29.675 -29.611 79.352 1.00 78.31 293 ARG A C 1
ATOM 2283 O O . ARG A 1 293 ? -29.024 -29.298 78.357 1.00 78.31 293 ARG A O 1
ATOM 2290 N N . LEU A 1 294 ? -30.624 -30.552 79.323 1.00 79.31 294 LEU A N 1
ATOM 2291 C CA . LEU A 1 294 ? -31.027 -31.260 78.101 1.00 79.31 294 LEU A CA 1
ATOM 2292 C C . LEU A 1 294 ? -31.616 -30.295 77.063 1.00 79.31 294 LEU A C 1
ATOM 2294 O O . LEU A 1 294 ? -31.157 -30.286 75.921 1.00 79.31 294 LEU A O 1
ATOM 2298 N N . VAL A 1 295 ? -32.562 -29.436 77.460 1.00 80.88 295 VAL A N 1
ATOM 2299 C CA . VAL A 1 295 ? -33.191 -28.435 76.572 1.00 80.88 295 VAL A CA 1
ATOM 2300 C C . VAL A 1 295 ? -32.182 -27.395 76.058 1.00 80.88 295 VAL A C 1
ATOM 2302 O O . VAL A 1 295 ? -32.299 -26.923 74.926 1.00 80.88 295 VAL A O 1
ATOM 2305 N N . GLY A 1 296 ? -31.165 -27.052 76.855 1.00 73.81 296 GLY A N 1
ATOM 2306 C CA . GLY A 1 296 ? -30.077 -26.155 76.453 1.00 73.81 296 GLY A CA 1
ATOM 2307 C C . GLY A 1 296 ? -28.994 -26.796 75.571 1.00 73.81 296 GLY A C 1
ATOM 2308 O O . GLY A 1 296 ? -28.239 -26.072 74.913 1.00 73.81 296 GLY A O 1
ATOM 2309 N N . SER A 1 297 ? -28.891 -28.128 75.540 1.00 74.00 297 SER A N 1
ATOM 2310 C CA . SER A 1 297 ? -27.810 -28.836 74.846 1.00 74.00 297 SER A CA 1
ATOM 2311 C C . SER A 1 297 ? -27.993 -28.847 73.318 1.00 74.00 297 SER A C 1
ATOM 2313 O O . SER A 1 297 ? -29.063 -29.133 72.788 1.00 74.00 297 SER A O 1
ATOM 2315 N N . LYS A 1 298 ? -26.924 -28.504 72.583 1.00 73.06 298 LYS A N 1
ATOM 2316 C CA . LYS A 1 298 ? -26.894 -28.457 71.101 1.00 73.06 298 LYS A CA 1
ATOM 2317 C C . LYS A 1 298 ? -25.701 -29.206 70.492 1.00 73.06 298 LYS A C 1
ATOM 2319 O O . LYS A 1 298 ? -25.366 -28.994 69.331 1.00 73.06 298 LYS A O 1
ATOM 2324 N N . SER A 1 299 ? -25.006 -30.023 71.284 1.00 69.56 299 SER A N 1
ATOM 2325 C CA . SER A 1 299 ? -23.765 -30.696 70.888 1.00 69.56 299 SER A CA 1
ATOM 2326 C C . SER A 1 299 ? -23.612 -32.030 71.608 1.00 69.56 299 SER A C 1
ATOM 2328 O O . SER A 1 299 ? -23.641 -32.065 72.837 1.00 69.56 299 SER A O 1
ATOM 2330 N N . ALA A 1 300 ? -23.338 -33.085 70.836 1.00 74.75 300 ALA A N 1
ATOM 2331 C CA . ALA A 1 300 ? -23.189 -34.460 71.317 1.00 74.75 300 ALA A CA 1
ATOM 2332 C C . ALA A 1 300 ? -21.990 -34.687 72.265 1.00 74.75 300 ALA A C 1
ATOM 2334 O O . ALA A 1 300 ? -21.811 -35.772 72.813 1.00 74.75 300 ALA A O 1
ATOM 2335 N N . ALA A 1 301 ? -21.145 -33.670 72.478 1.00 74.00 301 ALA A N 1
ATOM 2336 C CA . ALA A 1 301 ? -19.965 -33.756 73.338 1.00 74.00 301 ALA A CA 1
ATOM 2337 C C . ALA A 1 301 ? -20.285 -34.006 74.828 1.00 74.00 301 ALA A C 1
ATOM 2339 O O . ALA A 1 301 ? -19.390 -34.395 75.573 1.00 74.00 301 ALA A O 1
ATOM 2340 N N . HIS A 1 302 ? -21.529 -33.774 75.265 1.00 74.75 302 HIS A N 1
ATOM 2341 C CA . HIS A 1 302 ? -21.955 -33.942 76.662 1.00 74.75 302 HIS A CA 1
ATOM 2342 C C . HIS A 1 302 ? -22.925 -35.123 76.858 1.00 74.75 302 HIS A C 1
ATOM 2344 O O . HIS A 1 302 ? -23.298 -35.416 77.992 1.00 74.75 302 HIS A O 1
ATOM 2350 N N . ASP A 1 303 ? -23.299 -35.835 75.788 1.00 79.00 303 ASP A N 1
ATOM 2351 C CA . ASP A 1 303 ? -24.333 -36.881 75.815 1.00 79.00 303 ASP A CA 1
ATOM 2352 C C . ASP A 1 303 ? -23.973 -38.059 76.728 1.00 79.00 303 ASP A C 1
ATOM 2354 O O . ASP A 1 303 ? -24.852 -38.655 77.343 1.00 79.00 303 ASP A O 1
ATOM 2358 N N . GLU A 1 304 ? -22.686 -38.406 76.834 1.00 80.75 304 GLU A N 1
ATOM 2359 C CA . GLU A 1 304 ? -22.234 -39.480 77.726 1.00 80.75 304 GLU A CA 1
ATOM 2360 C C . GLU A 1 304 ? -22.363 -39.076 79.202 1.00 80.75 304 GLU A C 1
ATOM 2362 O O . GLU A 1 304 ? -22.846 -39.866 80.007 1.00 80.75 304 GLU A O 1
ATOM 2367 N N . ALA A 1 305 ? -22.009 -37.832 79.545 1.00 78.50 305 ALA A N 1
ATOM 2368 C CA . ALA A 1 305 ? -22.143 -37.304 80.902 1.00 78.50 305 ALA A CA 1
ATOM 2369 C C . ALA A 1 305 ? -23.619 -37.131 81.299 1.00 78.50 305 ALA A C 1
ATOM 2371 O O . ALA A 1 305 ? -24.013 -37.518 82.393 1.00 78.50 305 ALA A O 1
ATOM 2372 N N . LEU A 1 306 ? -24.457 -36.634 80.382 1.00 81.81 306 LEU A N 1
ATOM 2373 C CA . LEU A 1 306 ? -25.905 -36.536 80.584 1.00 81.81 306 LEU A CA 1
ATOM 2374 C C . LEU A 1 306 ? -26.548 -37.918 80.767 1.00 81.81 306 LEU A C 1
ATOM 2376 O O . LEU A 1 306 ? -27.399 -38.085 81.636 1.00 81.81 306 LEU A O 1
ATOM 2380 N N . ARG A 1 307 ? -26.118 -38.932 80.002 1.00 82.62 307 ARG A N 1
ATOM 2381 C CA . ARG A 1 307 ? -26.587 -40.317 80.175 1.00 82.62 307 ARG A CA 1
ATOM 2382 C C . ARG A 1 307 ? -26.167 -40.902 81.526 1.00 82.62 307 ARG A C 1
ATOM 2384 O O . ARG A 1 307 ? -26.934 -41.663 82.110 1.00 82.62 307 ARG A O 1
ATOM 2391 N N . GLU A 1 308 ? -24.989 -40.532 82.021 1.00 83.38 308 GLU A N 1
ATOM 2392 C CA . GLU A 1 308 ? -24.487 -40.960 83.327 1.00 83.38 308 GLU A CA 1
ATOM 2393 C C . GLU A 1 308 ? -25.274 -40.321 84.484 1.00 83.38 308 GLU A C 1
ATOM 2395 O O . GLU A 1 308 ? -25.745 -41.052 85.357 1.00 83.38 308 GLU A O 1
ATOM 2400 N N . GLU A 1 309 ? -25.518 -39.003 84.432 1.00 82.88 309 GLU A N 1
ATOM 2401 C CA . GLU A 1 309 ? -26.376 -38.277 85.387 1.00 82.88 309 GLU A CA 1
ATOM 2402 C C . GLU A 1 309 ? -27.822 -38.821 85.374 1.00 82.88 309 GLU A C 1
ATOM 2404 O O . GLU A 1 309 ? -28.417 -39.051 86.428 1.00 82.88 309 GLU A O 1
ATOM 2409 N N . MET A 1 310 ? -28.388 -39.112 84.192 1.00 83.75 310 MET A N 1
ATOM 2410 C CA . MET A 1 310 ? -29.713 -39.742 84.071 1.00 83.75 310 MET A CA 1
ATOM 2411 C C . MET A 1 310 ? -29.766 -41.131 84.721 1.00 83.75 310 MET A C 1
ATOM 2413 O O . MET A 1 310 ? -30.750 -41.457 85.385 1.00 83.75 310 MET A O 1
ATOM 2417 N N . ALA A 1 311 ? -28.729 -41.954 84.538 1.00 83.94 311 ALA A N 1
ATOM 2418 C CA . ALA A 1 311 ? -28.663 -43.292 85.121 1.00 83.94 311 ALA A CA 1
ATOM 2419 C C . ALA A 1 311 ? -28.482 -43.263 86.651 1.00 83.94 311 ALA A C 1
ATOM 2421 O O . ALA A 1 311 ? -28.967 -44.161 87.338 1.00 83.94 311 ALA A O 1
ATOM 2422 N N . GLU A 1 312 ? -27.824 -42.235 87.192 1.00 85.62 312 GLU A N 1
ATOM 2423 C CA . GLU A 1 312 ? -27.701 -42.004 88.637 1.00 85.62 312 GLU A CA 1
ATOM 2424 C C . GLU A 1 312 ? -29.027 -41.536 89.264 1.00 85.62 312 GLU A C 1
ATOM 2426 O O . GLU A 1 312 ? -29.468 -42.118 90.254 1.00 85.62 312 GLU A O 1
ATOM 2431 N N . ILE A 1 313 ? -29.728 -40.573 88.648 1.00 85.12 313 ILE A N 1
ATOM 2432 C CA . ILE A 1 313 ? -31.063 -40.132 89.104 1.00 85.12 313 ILE A CA 1
ATOM 2433 C C . ILE A 1 313 ? -32.074 -41.285 89.036 1.00 85.12 313 ILE A C 1
ATOM 2435 O O . ILE A 1 313 ? -32.871 -41.465 89.957 1.00 85.12 313 ILE A O 1
ATOM 2439 N N . ALA A 1 314 ? -32.035 -42.093 87.972 1.00 83.69 314 ALA A N 1
ATOM 2440 C CA . ALA A 1 314 ? -32.902 -43.260 87.840 1.00 83.69 314 ALA A CA 1
ATOM 2441 C C . ALA A 1 314 ? -32.613 -44.321 88.917 1.00 83.69 314 ALA A C 1
ATOM 2443 O O . ALA A 1 314 ? -33.556 -44.882 89.474 1.00 83.69 314 ALA A O 1
ATOM 2444 N N . ALA A 1 315 ? -31.342 -44.555 89.266 1.00 85.38 315 ALA A N 1
ATOM 2445 C CA . ALA A 1 315 ? -30.989 -45.428 90.385 1.00 85.38 315 ALA A CA 1
ATOM 2446 C C . ALA A 1 315 ? -31.517 -44.875 91.724 1.00 85.38 315 ALA A C 1
ATOM 2448 O O . ALA A 1 315 ? -32.187 -45.603 92.454 1.00 85.38 315 ALA A O 1
ATOM 2449 N N . GLY A 1 316 ? -31.320 -43.579 91.992 1.00 84.38 316 GLY A N 1
ATOM 2450 C CA . GLY A 1 316 ? -31.823 -42.907 93.196 1.00 84.38 316 GLY A CA 1
ATOM 2451 C C . GLY A 1 316 ? -33.352 -42.906 93.324 1.00 84.38 316 GLY A C 1
ATOM 2452 O O . GLY A 1 316 ? -33.887 -43.058 94.420 1.00 84.38 316 GLY A O 1
ATOM 2453 N N . MET A 1 317 ? -34.091 -42.803 92.214 1.00 83.44 317 MET A N 1
ATOM 2454 C CA . MET A 1 317 ? -35.549 -42.976 92.239 1.00 83.44 317 MET A CA 1
ATOM 2455 C C . MET A 1 317 ? -35.953 -44.410 92.596 1.00 83.44 317 MET A C 1
ATOM 2457 O O . MET A 1 317 ? -36.886 -44.602 93.376 1.00 83.44 317 MET A O 1
ATOM 2461 N N . VAL A 1 318 ? -35.266 -45.421 92.056 1.00 84.19 318 VAL A N 1
ATOM 2462 C CA . VAL A 1 318 ? -35.558 -46.831 92.361 1.00 84.19 318 VAL A CA 1
ATOM 2463 C C . VAL A 1 318 ? -35.230 -47.158 93.822 1.00 84.19 318 VAL A C 1
ATOM 2465 O O . VAL A 1 318 ? -36.021 -47.846 94.464 1.00 84.19 318 VAL A O 1
ATOM 2468 N N . THR A 1 319 ? -34.150 -46.614 94.397 1.00 83.69 319 THR A N 1
ATOM 2469 C CA . THR A 1 319 ? -33.842 -46.792 95.829 1.00 83.69 319 THR A CA 1
ATOM 2470 C C . THR A 1 319 ? -34.794 -46.033 96.749 1.00 83.69 319 THR A C 1
ATOM 2472 O O . THR A 1 319 ? -35.230 -46.597 97.752 1.00 83.69 319 THR A O 1
ATOM 2475 N N . LEU A 1 320 ? -35.211 -44.811 96.399 1.00 83.44 320 LEU A N 1
ATOM 2476 C CA . LEU A 1 320 ? -36.280 -44.100 97.114 1.00 83.44 320 LEU A CA 1
ATOM 2477 C C . LEU A 1 320 ? -37.605 -44.881 97.066 1.00 83.44 320 LEU A C 1
ATOM 2479 O O . LEU A 1 320 ? -38.355 -44.899 98.039 1.00 83.44 320 LEU A O 1
ATOM 2483 N N . THR A 1 321 ? -37.897 -45.546 95.946 1.00 82.38 321 THR A N 1
ATOM 2484 C CA . THR A 1 321 ? -39.116 -46.355 95.797 1.00 82.38 321 THR A CA 1
ATOM 2485 C C . THR A 1 321 ? -39.027 -47.621 96.650 1.00 82.38 321 THR A C 1
ATOM 2487 O O . THR A 1 321 ? -39.931 -47.873 97.441 1.00 82.38 321 THR A O 1
ATOM 2490 N N . ALA A 1 322 ? -37.909 -48.351 96.588 1.00 81.19 322 ALA A N 1
ATOM 2491 C CA . ALA A 1 322 ? -37.671 -49.538 97.409 1.00 81.19 322 ALA A CA 1
ATOM 2492 C C . ALA A 1 322 ? -37.698 -49.221 98.917 1.00 81.19 322 ALA A C 1
ATOM 2494 O O . ALA A 1 322 ? -38.386 -49.895 99.673 1.00 81.19 322 ALA A O 1
ATOM 2495 N N . THR A 1 323 ? -37.039 -48.145 99.362 1.00 81.38 323 THR A N 1
ATOM 2496 C CA . THR A 1 323 ? -37.051 -47.727 100.781 1.00 81.38 323 THR A CA 1
ATOM 2497 C C . THR A 1 323 ? -38.427 -47.252 101.258 1.00 81.38 323 THR A C 1
ATOM 2499 O O . THR A 1 323 ? -38.765 -47.446 102.424 1.00 81.38 323 THR A O 1
ATOM 2502 N N . ARG A 1 324 ? -39.255 -46.682 100.372 1.00 80.31 324 ARG A N 1
ATOM 2503 C CA . ARG A 1 324 ? -40.643 -46.293 100.676 1.00 80.31 324 ARG A CA 1
ATOM 2504 C C . ARG A 1 324 ? -41.620 -47.476 100.689 1.00 80.31 324 ARG A C 1
ATOM 2506 O O . ARG A 1 324 ? -42.608 -47.431 101.418 1.00 80.31 324 ARG A O 1
ATOM 2513 N N . GLU A 1 325 ? -41.368 -48.503 99.883 1.00 79.31 325 GLU A N 1
ATOM 2514 C CA . GLU A 1 325 ? -42.133 -49.760 99.844 1.00 79.31 325 GLU A CA 1
ATOM 2515 C C . GLU A 1 325 ? -41.674 -50.784 100.905 1.00 79.31 325 GLU A C 1
ATOM 2517 O O . GLU A 1 325 ? -42.412 -51.723 101.214 1.00 79.31 325 GLU A O 1
ATOM 2522 N N . GLY A 1 326 ? -40.481 -50.589 101.477 1.00 76.25 326 GLY A N 1
ATOM 2523 C CA . GLY A 1 326 ? -39.879 -51.432 102.511 1.00 76.25 326 GLY A CA 1
ATOM 2524 C C . GLY A 1 326 ? -39.551 -52.852 102.038 1.00 76.25 326 GLY A C 1
ATOM 2525 O O . GLY A 1 326 ? -39.559 -53.150 100.844 1.00 76.25 326 GLY A O 1
ATOM 2526 N N . ASP A 1 327 ? -39.335 -53.756 102.999 1.00 72.88 327 ASP A N 1
ATOM 2527 C CA . ASP A 1 327 ? -38.951 -55.165 102.778 1.00 72.88 327 ASP A CA 1
ATOM 2528 C C . ASP A 1 327 ? -39.906 -55.953 101.854 1.00 72.88 327 ASP A C 1
ATOM 2530 O O . ASP A 1 327 ? -39.569 -57.029 101.361 1.00 72.88 327 ASP A O 1
ATOM 2534 N N . THR A 1 328 ? -41.115 -55.433 101.615 1.00 76.12 328 THR A N 1
ATOM 2535 C CA . THR A 1 328 ? -42.110 -56.000 100.694 1.00 76.12 328 THR A CA 1
ATOM 2536 C C . THR A 1 328 ? -41.948 -55.578 99.230 1.00 76.12 328 THR A C 1
ATOM 2538 O O . THR A 1 328 ? -42.702 -56.064 98.384 1.00 76.12 328 THR A O 1
ATOM 2541 N N . SER A 1 329 ? -40.999 -54.696 98.898 1.00 79.06 329 SER A N 1
ATOM 2542 C CA . SER A 1 329 ? -40.823 -54.216 97.526 1.00 79.06 329 SER A CA 1
ATOM 2543 C C . SER A 1 329 ? -40.381 -55.341 96.574 1.00 79.06 329 SER A C 1
ATOM 2545 O O . SER A 1 329 ? -39.367 -56.005 96.826 1.00 79.06 329 SER A O 1
ATOM 2547 N N . PRO A 1 330 ? -41.048 -55.527 95.415 1.00 79.94 330 PRO A N 1
ATOM 2548 C CA . PRO A 1 330 ? -40.608 -56.482 94.396 1.00 79.94 330 PRO A CA 1
ATOM 2549 C C . PRO A 1 330 ? -39.240 -56.119 93.793 1.00 79.94 330 PRO A C 1
ATOM 2551 O O . PRO A 1 330 ? -38.601 -56.969 93.171 1.00 79.94 330 PRO A O 1
ATOM 2554 N N . ILE A 1 331 ? -38.762 -54.884 94.000 1.00 79.94 331 ILE A N 1
ATOM 2555 C CA . ILE A 1 331 ? -37.457 -54.399 93.540 1.00 79.94 331 ILE A CA 1
ATOM 2556 C C . ILE A 1 331 ? -36.317 -55.246 94.130 1.00 79.94 331 ILE A C 1
ATOM 2558 O O . ILE A 1 331 ? -35.408 -55.622 93.392 1.00 79.94 331 ILE A O 1
ATOM 2562 N N . HIS A 1 332 ? -36.390 -55.646 95.405 1.00 78.69 332 HIS A N 1
ATOM 2563 C CA . HIS A 1 332 ? -35.366 -56.499 96.027 1.00 78.69 332 HIS A CA 1
ATOM 2564 C C . HIS A 1 332 ? -35.237 -57.867 95.334 1.00 78.69 332 HIS A C 1
ATOM 2566 O O . HIS A 1 332 ? -34.129 -58.368 95.156 1.00 78.69 332 HIS A O 1
ATOM 2572 N N . GLY A 1 333 ? -36.354 -58.447 94.878 1.00 76.31 333 GLY A N 1
ATOM 2573 C CA . GLY A 1 333 ? -36.354 -59.699 94.114 1.00 76.31 333 GLY A CA 1
ATOM 2574 C C . GLY A 1 333 ? -35.803 -59.545 92.692 1.00 76.31 333 GLY A C 1
ATOM 2575 O O . GLY A 1 333 ? -35.146 -60.452 92.188 1.00 76.31 333 GLY A O 1
ATOM 2576 N N . LEU A 1 334 ? -36.020 -58.389 92.055 1.00 75.94 334 LEU A N 1
ATOM 2577 C CA . LEU A 1 334 ? -35.482 -58.083 90.723 1.00 75.94 334 LEU A CA 1
ATOM 2578 C C . LEU A 1 334 ? -33.964 -57.826 90.741 1.00 75.94 334 LEU A C 1
ATOM 2580 O O . LEU A 1 334 ? -33.285 -58.142 89.769 1.00 75.94 334 LEU A O 1
ATOM 2584 N N . LEU A 1 335 ? -33.428 -57.303 91.848 1.00 74.62 335 LEU A N 1
ATOM 2585 C CA . LEU A 1 335 ? -31.989 -57.075 92.062 1.00 74.62 335 LEU A CA 1
ATOM 2586 C C . LEU A 1 335 ? -31.204 -58.344 92.447 1.00 74.62 335 LEU A C 1
ATOM 2588 O O . LEU A 1 335 ? -29.978 -58.300 92.533 1.00 74.62 335 LEU A O 1
ATOM 2592 N N . ALA A 1 336 ? -31.893 -59.461 92.701 1.00 69.38 336 ALA A N 1
ATOM 2593 C CA . ALA A 1 336 ? -31.284 -60.737 93.080 1.00 69.38 336 ALA A CA 1
ATOM 2594 C C . ALA A 1 336 ? -30.967 -61.661 91.884 1.00 69.38 336 ALA A C 1
ATOM 2596 O O . ALA A 1 336 ? -30.365 -62.718 92.076 1.00 69.38 336 ALA A O 1
ATOM 2597 N N . GLY A 1 337 ? -31.380 -61.296 90.664 1.00 64.94 337 GLY A N 1
ATOM 2598 C CA . GLY A 1 337 ? -31.018 -62.013 89.436 1.00 64.94 337 GLY A CA 1
ATOM 2599 C C . GLY A 1 337 ? -29.571 -61.748 89.003 1.00 64.94 337 GLY A C 1
ATOM 2600 O O . GLY A 1 337 ? -28.996 -60.722 89.354 1.00 64.94 337 GLY A O 1
ATOM 2601 N N . GLU A 1 338 ? -28.980 -62.664 88.229 1.00 58.00 338 GLU A N 1
ATOM 2602 C CA . GLU A 1 338 ? -27.606 -62.506 87.729 1.00 58.00 338 GLU A CA 1
ATOM 2603 C C . GLU A 1 338 ? -27.465 -61.263 86.827 1.00 58.00 338 GLU A C 1
ATOM 2605 O O . GLU A 1 338 ? -28.231 -61.072 85.878 1.00 58.00 338 GLU A O 1
ATOM 2610 N N . ASP A 1 339 ? -26.455 -60.431 87.109 1.00 59.97 339 ASP A N 1
ATOM 2611 C CA . ASP A 1 339 ? -26.075 -59.289 86.274 1.00 59.97 339 ASP A CA 1
ATOM 2612 C C . ASP A 1 339 ? -25.669 -59.777 84.873 1.00 59.97 339 ASP A C 1
ATOM 2614 O O . ASP A 1 339 ? -24.589 -60.337 84.677 1.00 59.97 339 ASP A O 1
ATOM 2618 N N . ALA A 1 340 ? -26.509 -59.525 83.868 1.00 54.31 340 ALA A N 1
ATOM 2619 C CA . ALA A 1 340 ? -26.130 -59.748 82.478 1.00 54.31 340 ALA A CA 1
ATOM 2620 C C . ALA A 1 340 ? -24.939 -58.840 82.114 1.00 54.31 340 ALA A C 1
ATOM 2622 O O . ALA A 1 340 ? -25.062 -57.613 82.168 1.00 54.31 340 ALA A O 1
ATOM 2623 N N . GLU A 1 341 ? -23.800 -59.432 81.727 1.00 53.56 341 GLU A N 1
ATOM 2624 C CA . GLU A 1 341 ? -22.576 -58.700 81.372 1.00 53.56 341 GLU A CA 1
ATOM 2625 C C . GLU A 1 341 ? -22.789 -57.781 80.156 1.00 53.56 341 GLU A C 1
ATOM 2627 O O . GLU A 1 341 ? -22.611 -58.148 78.991 1.00 53.56 341 GLU A O 1
ATOM 2632 N N . GLY A 1 342 ? -23.174 -56.539 80.445 1.00 52.38 342 GLY A N 1
ATOM 2633 C CA . GLY A 1 342 ? -23.307 -55.470 79.472 1.00 52.38 342 GLY A CA 1
ATOM 2634 C C . GLY A 1 342 ? -21.952 -55.078 78.884 1.00 52.38 342 GLY A C 1
ATOM 2635 O O . GLY A 1 342 ? -21.009 -54.760 79.605 1.00 52.38 342 GLY A O 1
ATOM 2636 N N . GLN A 1 343 ? -21.900 -55.072 77.553 1.00 51.03 343 GLN A N 1
ATOM 2637 C CA . GLN A 1 343 ? -20.813 -54.639 76.672 1.00 51.03 343 GLN A CA 1
ATOM 2638 C C . GLN A 1 343 ? -19.747 -53.720 77.324 1.00 51.03 343 GLN A C 1
ATOM 2640 O O . GLN A 1 343 ? -19.939 -52.511 77.447 1.00 51.03 343 GLN A O 1
ATOM 2645 N N . ALA A 1 344 ? -18.617 -54.330 77.705 1.00 54.47 344 ALA A N 1
ATOM 2646 C CA . ALA A 1 344 ? -17.334 -53.736 78.105 1.00 54.47 344 ALA A CA 1
ATOM 2647 C C . ALA A 1 344 ? -17.360 -52.289 78.661 1.00 54.47 344 ALA A C 1
ATOM 2649 O O . ALA A 1 344 ? -17.090 -51.325 77.942 1.00 54.47 344 ALA A O 1
ATOM 2650 N N . GLY A 1 345 ? -17.554 -52.153 79.979 1.00 59.69 345 GLY A N 1
ATOM 2651 C CA . GLY A 1 345 ? -17.067 -50.994 80.746 1.00 59.69 345 GLY A CA 1
ATOM 2652 C C . GLY A 1 345 ? -18.104 -50.007 81.294 1.00 59.69 345 GLY A C 1
ATOM 2653 O O . GLY A 1 345 ? -17.710 -49.086 82.005 1.00 59.69 345 GLY A O 1
ATOM 2654 N N . ARG A 1 346 ? -19.4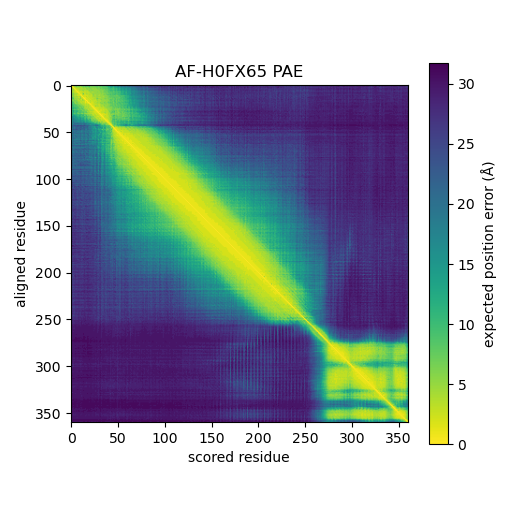07 -50.180 81.032 1.00 64.31 346 ARG A N 1
ATOM 2655 C CA . ARG A 1 346 ? -20.473 -49.355 81.645 1.00 64.31 346 ARG A CA 1
ATOM 2656 C C . ARG A 1 346 ? -21.151 -50.088 82.812 1.00 64.31 346 ARG A C 1
ATOM 2658 O O . ARG A 1 346 ? -21.445 -51.274 82.703 1.00 64.31 346 ARG A O 1
ATOM 2665 N N . ARG A 1 347 ? -21.414 -49.388 83.926 1.00 73.88 347 ARG A N 1
ATOM 2666 C CA . ARG A 1 347 ? -22.107 -49.955 85.104 1.00 73.88 347 ARG A CA 1
ATOM 2667 C C . ARG A 1 347 ? -23.603 -50.144 84.814 1.00 73.88 347 ARG A C 1
ATOM 2669 O O . ARG A 1 347 ? -24.241 -49.219 84.313 1.00 73.88 347 ARG A O 1
ATOM 2676 N N . SER A 1 348 ? -24.169 -51.304 85.157 1.00 79.75 348 SER A N 1
ATOM 2677 C CA . SER A 1 348 ? -25.613 -51.562 85.035 1.00 79.75 348 SER A CA 1
ATOM 2678 C C . SER A 1 348 ? -26.415 -50.727 86.046 1.00 79.75 348 SER A C 1
ATOM 2680 O O . SER A 1 348 ? -25.915 -50.369 87.115 1.00 79.75 348 SER A O 1
ATOM 2682 N N . LEU A 1 349 ? -27.677 -50.415 85.727 1.00 80.12 349 LEU A N 1
ATOM 2683 C CA . LEU A 1 349 ? -28.557 -49.687 86.650 1.00 80.12 349 LEU A CA 1
ATOM 2684 C C . LEU A 1 349 ? -28.898 -50.532 87.889 1.00 80.12 349 LEU A C 1
ATOM 2686 O O . LEU A 1 349 ? -28.900 -49.999 88.993 1.00 80.12 349 LEU A O 1
ATOM 2690 N N . ALA A 1 350 ? -29.093 -51.846 87.725 1.00 79.75 350 ALA A N 1
ATOM 2691 C CA . ALA A 1 350 ? -29.297 -52.781 88.835 1.00 79.75 350 ALA A CA 1
ATOM 2692 C C . ALA A 1 350 ? -28.133 -52.733 89.840 1.00 79.75 350 ALA A C 1
ATOM 2694 O O . ALA A 1 350 ? -28.353 -52.583 91.041 1.00 79.75 350 ALA A O 1
ATOM 2695 N N . ARG A 1 351 ? -26.889 -52.737 89.344 1.00 80.81 351 ARG A N 1
ATOM 2696 C CA . ARG A 1 351 ? -25.694 -52.608 90.179 1.00 80.81 351 ARG A CA 1
ATOM 2697 C C . ARG A 1 351 ? -25.634 -51.279 90.938 1.00 80.81 351 ARG A C 1
ATOM 2699 O O . ARG A 1 351 ? -25.347 -51.300 92.127 1.00 80.81 351 ARG A O 1
ATOM 2706 N N . ARG A 1 352 ? -25.959 -50.144 90.301 1.00 82.81 352 ARG A N 1
ATOM 2707 C CA . ARG A 1 352 ? -26.022 -48.830 90.986 1.00 82.81 352 ARG A CA 1
ATOM 2708 C C . ARG A 1 352 ? -27.078 -48.801 92.091 1.00 82.81 352 ARG A C 1
ATOM 2710 O O . ARG A 1 352 ? -26.821 -48.284 93.168 1.00 82.81 352 ARG A O 1
ATOM 2717 N N . VAL A 1 353 ? -28.255 -49.366 91.823 1.00 82.06 353 VAL A N 1
ATOM 2718 C CA . VAL A 1 353 ? -29.350 -49.467 92.799 1.00 82.06 353 VAL A CA 1
ATOM 2719 C C . VAL A 1 353 ? -28.936 -50.336 93.990 1.00 82.06 353 VAL A C 1
ATOM 2721 O O . VAL A 1 353 ? -29.232 -49.982 95.127 1.00 82.06 353 VAL A O 1
ATOM 2724 N N . LYS A 1 354 ? -28.200 -51.429 93.752 1.00 80.69 354 LYS A N 1
ATOM 2725 C CA . LYS A 1 354 ? -27.646 -52.278 94.814 1.00 80.69 354 LYS A CA 1
ATOM 2726 C C . LYS A 1 354 ? -26.567 -51.559 95.637 1.00 80.69 354 LYS A C 1
ATOM 2728 O O . LYS A 1 354 ? -26.681 -51.537 96.856 1.00 80.69 354 LYS A O 1
ATOM 2733 N N . GLU A 1 355 ? -25.613 -50.891 94.978 1.00 80.19 355 GLU A N 1
ATOM 2734 C CA . GLU A 1 355 ? -24.578 -50.034 95.599 1.00 80.19 355 GLU A CA 1
ATOM 2735 C C . GLU A 1 355 ? -25.179 -48.878 96.446 1.00 80.19 355 GLU A C 1
ATOM 2737 O O . GLU A 1 355 ? -24.495 -48.324 97.298 1.00 80.19 355 GLU A O 1
ATOM 2742 N N . MET A 1 356 ? -26.452 -48.511 96.236 1.00 76.75 356 MET A N 1
ATOM 2743 C CA . MET A 1 356 ? -27.180 -47.492 97.014 1.00 76.75 356 MET A CA 1
ATOM 2744 C C . MET A 1 356 ? -28.134 -48.064 98.087 1.00 76.75 356 MET A C 1
ATOM 2746 O O . MET A 1 356 ? -28.599 -47.306 98.938 1.00 76.75 356 MET A O 1
ATOM 2750 N N . LEU A 1 357 ? -28.469 -49.360 98.040 1.00 72.81 357 LEU A N 1
ATOM 2751 C CA . LEU A 1 357 ? -29.323 -50.052 99.025 1.00 72.81 357 LEU A CA 1
ATOM 2752 C C . LEU A 1 357 ? -28.514 -50.800 100.091 1.00 72.81 357 LEU A C 1
ATOM 2754 O O . LEU A 1 357 ? -28.995 -50.966 101.208 1.00 72.81 357 LEU A O 1
ATOM 2758 N N . GLU A 1 358 ? -27.304 -51.240 99.747 1.00 64.75 358 GLU A N 1
ATOM 2759 C CA . GLU A 1 358 ? -26.302 -51.777 100.670 1.00 64.75 358 GLU A CA 1
ATOM 2760 C C . GLU A 1 358 ? -25.266 -50.669 100.966 1.00 64.75 358 GLU A C 1
ATOM 2762 O O . GLU A 1 358 ? -24.266 -50.580 100.254 1.00 64.75 358 GLU A O 1
ATOM 2767 N N . PRO A 1 359 ? -25.488 -49.783 101.961 1.00 51.28 359 PRO A N 1
ATOM 2768 C CA . PRO A 1 359 ? -24.433 -48.887 102.429 1.00 51.28 359 PRO A CA 1
ATOM 2769 C C . PRO A 1 359 ? -23.317 -49.703 103.104 1.00 51.28 359 PRO A C 1
ATOM 2771 O O . PRO A 1 359 ? -23.615 -50.600 103.896 1.00 51.28 359 PRO A O 1
ATOM 2774 N N . GLU A 1 360 ? -22.053 -49.375 102.807 1.00 39.53 360 GLU A N 1
ATOM 2775 C CA . GLU A 1 360 ? -20.886 -49.846 103.585 1.00 39.53 360 GLU A CA 1
ATOM 2776 C C . GLU A 1 360 ? -20.884 -49.294 105.025 1.00 39.53 360 GLU A C 1
ATOM 2778 O O . GLU A 1 360 ? -21.261 -48.112 105.214 1.00 39.53 360 GLU A O 1
#

Organism: NCBI:txid1107881

Radius of gyration: 107.95 Å; Cα contacts (8 Å, |Δi|>4): 45; chains: 1; bounding box: 192×121×298 Å

Solvent-accessible surface area (backbone atoms only — not comparable to full-atom values): 20240 Å² total; per-residue (Å²): 120,68,65,64,55,51,56,51,51,51,56,51,52,54,52,52,54,54,51,63,65,48,48,64,60,54,52,62,52,52,53,51,58,51,49,55,51,48,59,74,67,49,94,68,54,82,64,53,56,48,51,51,53,52,48,53,50,49,52,51,51,52,50,52,51,50,52,52,51,50,53,47,53,54,48,55,50,50,52,52,50,50,55,50,50,54,48,54,57,48,53,52,50,51,55,48,50,54,48,52,52,52,50,48,53,52,50,52,55,49,50,52,53,50,51,50,54,50,52,50,53,54,50,51,54,50,48,53,53,49,51,52,51,50,55,49,52,52,51,51,52,49,51,52,50,50,52,50,52,54,49,48,58,49,51,55,49,53,49,54,52,51,53,50,52,50,52,53,50,53,53,49,52,52,51,49,52,51,52,50,53,51,51,49,52,54,48,53,50,50,51,52,52,52,50,50,52,50,52,51,53,52,49,49,52,51,49,52,54,48,48,56,54,48,51,54,49,48,53,50,48,51,53,48,47,53,48,51,51,49,52,46,51,51,49,48,51,50,46,48,51,50,46,47,50,50,47,49,53,41,54,67,44,54,79,67,71,84,90,81,93,89,88,91,87,90,92,92,92,90,88,91,79,82,75,63,58,63,60,51,49,52,54,49,53,52,52,52,55,50,52,53,50,58,75,70,58,88,61,78,89,48,49,67,59,52,51,49,54,52,47,49,53,52,22,52,51,52,41,54,48,35,67,73,53,38,98,77,28,68,59,64,64,65,63,69,56,85,80,75,88,58,80,88,88,64,85,55,59,61,56,52,28,46,64,69,70,56,76,132